Protein AF-A0A1W9NUX2-F1 (afdb_monomer)

Radius of gyration: 25.37 Å; Cα contacts (8 Å, |Δi|>4): 176; chains: 1; bounding box: 59×70×48 Å

Secondary structure (DSSP, 8-state):
---HHHHHHHHHHH---HHHHHHHHHHHHHHHHHTSHHHHHHTS-TTTHHHHHHHHTTTTTSHHHHHHHTTPPPTT-----SS-GGGGGTHHHHTT-S-HHHHHHHHHHHHHHHHHHHHTT----EEEEE--HHHHHHHHHHHHH-TTTGGG--HHHHHHHHTHHHHHHHHHHHHHHH--SSS-EEEEE-SSHHHHHHHHHHHHHHHS--TTSTT-SS--SPPTTTEEE---------

Sequence (238 aa):
MKTIFQDLEYLKKSIEDKKAQKILKELEENIHLLKTKSGLTQLMNRKKLAKITRNVEYENELKELQRYFQHLPNPGEITFFDRSWYNRAIVEPVFDFCTPEQYEKFMKEVPEIEHALIDDGIILIKFWFSITKENQQKRFKERMTNPLKHWKLSPVDQKAQEMWDKVTYYKEEMFSRSHTGYAPWIIVDSNDKKRARLESIRYVLSKIPYEGKDDAKINLHHDPEIVERYHRRTHSEK

Structure (mmCIF, N/CA/C/O backbone):
data_AF-A0A1W9NUX2-F1
#
_entry.id   AF-A0A1W9NUX2-F1
#
loop_
_atom_site.group_PDB
_atom_site.id
_atom_site.type_symbol
_atom_site.label_atom_id
_atom_site.label_alt_id
_atom_site.label_comp_id
_atom_site.label_asym_id
_atom_site.label_entity_id
_atom_site.label_seq_id
_atom_site.pdbx_PDB_ins_code
_atom_site.Cartn_x
_atom_site.Cartn_y
_atom_site.Cartn_z
_atom_site.occupancy
_atom_site.B_iso_or_equiv
_atom_site.auth_seq_id
_atom_site.auth_comp_id
_atom_site.auth_asym_id
_atom_site.auth_atom_id
_atom_site.pdbx_PDB_model_num
ATOM 1 N N . MET A 1 1 ? -7.025 29.344 2.818 1.00 39.12 1 MET A N 1
ATOM 2 C CA . MET A 1 1 ? -8.461 29.471 2.488 1.00 39.12 1 MET A CA 1
ATOM 3 C C . MET A 1 1 ? -9.062 30.439 3.491 1.00 39.12 1 MET A C 1
ATOM 5 O O . MET A 1 1 ? -8.877 30.197 4.678 1.00 39.12 1 MET A O 1
ATOM 9 N N . LYS A 1 2 ? -9.660 31.553 3.052 1.00 39.38 2 LYS A N 1
ATOM 10 C CA . LYS A 1 2 ? -10.329 32.481 3.976 1.00 39.38 2 LYS A CA 1
ATOM 11 C C . LYS A 1 2 ? -11.663 31.871 4.415 1.00 39.38 2 LYS A C 1
ATOM 13 O O . LYS A 1 2 ? -12.301 31.184 3.622 1.00 39.38 2 LYS A O 1
ATOM 18 N N . THR A 1 3 ? -12.026 32.017 5.686 1.00 66.81 3 THR A N 1
ATOM 19 C CA . THR A 1 3 ? -13.298 31.491 6.207 1.00 66.81 3 THR A CA 1
ATOM 20 C C . THR A 1 3 ? -14.442 32.436 5.848 1.00 66.81 3 THR A C 1
ATOM 22 O O . THR A 1 3 ? -14.228 33.635 5.697 1.00 66.81 3 THR A O 1
ATOM 25 N N . ILE A 1 4 ? -15.678 31.928 5.797 1.00 63.94 4 ILE A N 1
ATOM 26 C CA . ILE A 1 4 ? -16.865 32.752 5.504 1.00 63.94 4 ILE A CA 1
ATOM 27 C C . ILE A 1 4 ? -17.007 33.952 6.462 1.00 63.94 4 ILE A C 1
ATOM 29 O O . ILE A 1 4 ? -17.528 34.997 6.092 1.00 63.94 4 ILE A O 1
ATOM 33 N N . PHE A 1 5 ? -16.478 33.835 7.685 1.00 69.00 5 PHE A N 1
ATOM 34 C CA . PHE A 1 5 ? -16.440 34.919 8.668 1.00 69.00 5 PHE A CA 1
ATOM 35 C C . PHE A 1 5 ? -15.432 36.016 8.305 1.00 69.00 5 PHE A C 1
ATOM 37 O O . PHE A 1 5 ? -15.715 37.191 8.510 1.00 69.00 5 PHE A O 1
ATOM 44 N N . GLN A 1 6 ? -14.283 35.646 7.734 1.00 70.38 6 GLN A N 1
ATOM 45 C CA . GLN A 1 6 ? -13.287 36.608 7.253 1.00 70.38 6 GLN A CA 1
ATOM 46 C C . GLN A 1 6 ? -13.800 37.376 6.029 1.00 70.38 6 GLN A C 1
ATOM 48 O O . GLN A 1 6 ? -13.504 38.561 5.886 1.00 70.38 6 GLN A O 1
ATOM 53 N N . ASP A 1 7 ? -14.599 36.725 5.182 1.00 73.25 7 ASP A N 1
ATOM 54 C CA . ASP A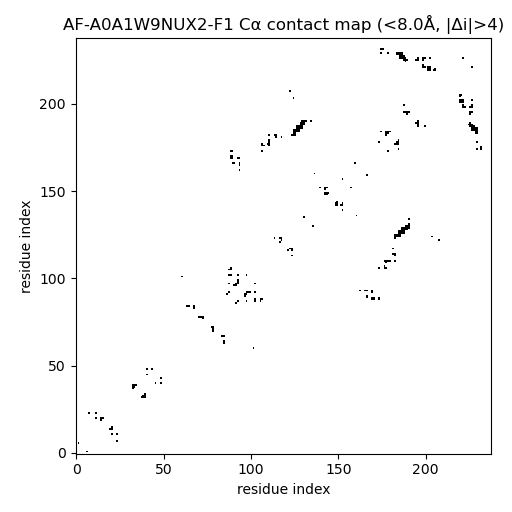 1 7 ? -15.229 37.375 4.032 1.00 73.25 7 ASP A CA 1
ATOM 55 C C . ASP A 1 7 ? -16.348 38.335 4.469 1.00 73.25 7 ASP A C 1
ATOM 57 O O . ASP A 1 7 ? -16.427 39.451 3.960 1.00 73.25 7 ASP A O 1
ATOM 61 N N . LEU A 1 8 ? -17.155 37.972 5.475 1.00 72.75 8 LEU A N 1
ATOM 62 C CA . LEU A 1 8 ? -18.156 38.877 6.061 1.00 72.75 8 LEU A CA 1
ATOM 63 C C . LEU A 1 8 ? -17.515 40.115 6.705 1.00 72.75 8 LEU A C 1
ATOM 65 O O . LEU A 1 8 ? -17.975 41.238 6.492 1.00 72.75 8 LEU A O 1
ATOM 69 N N . GLU A 1 9 ? -16.418 39.932 7.442 1.00 76.19 9 GLU A N 1
ATOM 70 C CA . GLU A 1 9 ? -15.705 41.041 8.081 1.00 76.19 9 GLU A CA 1
ATOM 71 C C . GLU A 1 9 ? -15.043 41.974 7.052 1.00 76.19 9 GLU A C 1
ATOM 73 O O . GLU A 1 9 ? -15.003 43.193 7.241 1.00 76.19 9 GLU A O 1
ATOM 78 N N . TYR A 1 10 ? -14.566 41.418 5.935 1.00 79.50 10 TYR A N 1
ATOM 79 C CA . TYR A 1 10 ? -14.088 42.197 4.795 1.00 79.50 10 TYR A CA 1
ATOM 80 C C . TYR A 1 10 ? -15.220 43.014 4.159 1.00 79.50 10 TYR A C 1
ATOM 82 O O . TYR A 1 10 ? -15.080 44.229 4.011 1.00 79.50 10 TYR A O 1
ATOM 90 N N . LEU A 1 11 ? -16.364 42.380 3.874 1.00 78.75 11 LEU A N 1
ATOM 91 C CA . LEU A 1 11 ? -17.530 43.035 3.269 1.00 78.75 11 LEU A CA 1
ATOM 92 C C . LEU A 1 11 ? -18.062 44.192 4.125 1.00 78.75 11 LEU A C 1
ATOM 94 O O . LEU A 1 11 ? -18.474 45.223 3.593 1.00 78.75 11 LEU A O 1
ATOM 98 N N . LYS A 1 12 ? -17.984 44.064 5.451 1.00 74.62 12 LYS A N 1
ATOM 99 C CA . LYS A 1 12 ? -18.364 45.117 6.402 1.00 74.62 12 LYS A CA 1
ATOM 100 C C . LYS A 1 12 ? -17.499 46.371 6.294 1.00 74.62 12 LYS A C 1
ATOM 102 O O . LYS A 1 12 ? -18.000 47.473 6.494 1.00 74.62 12 LYS A O 1
ATOM 107 N N . LYS A 1 13 ? -16.207 46.205 5.996 1.00 77.69 13 LYS A N 1
ATOM 108 C CA . LYS A 1 13 ? -15.257 47.318 5.849 1.00 77.69 13 LYS A CA 1
ATOM 109 C C . LYS A 1 13 ? -15.346 47.981 4.476 1.00 77.69 13 LYS A C 1
ATOM 111 O O . LYS A 1 13 ? -14.962 49.136 4.354 1.00 77.69 13 LYS A O 1
ATOM 116 N N . SER A 1 14 ? -15.823 47.261 3.460 1.00 79.50 14 SER A N 1
ATOM 117 C CA . SER A 1 14 ? -15.812 47.720 2.067 1.00 79.50 14 SER A CA 1
ATOM 118 C C . SER A 1 14 ? -17.143 48.282 1.556 1.00 79.50 14 SER A C 1
ATOM 120 O O . SER A 1 14 ? -17.154 48.924 0.512 1.00 79.50 14 SER A O 1
ATOM 122 N N . ILE A 1 15 ? -18.270 48.010 2.223 1.00 83.25 15 ILE A N 1
ATOM 123 C CA . ILE A 1 15 ? -19.602 48.411 1.743 1.00 83.25 15 ILE A CA 1
ATOM 124 C C . ILE A 1 15 ? -20.077 49.679 2.462 1.00 83.25 15 ILE A C 1
ATOM 126 O O . ILE A 1 15 ? -20.315 49.659 3.668 1.00 83.25 15 ILE A O 1
ATOM 130 N N . GLU A 1 16 ? -20.298 50.754 1.701 1.00 76.62 16 GLU A N 1
ATOM 131 C CA . GLU A 1 16 ? -20.847 52.033 2.194 1.00 76.62 16 GLU A CA 1
ATOM 132 C C . GLU A 1 16 ? -22.368 52.177 1.973 1.00 76.62 16 GLU A C 1
ATOM 134 O O . GLU A 1 16 ? -23.012 53.033 2.581 1.00 76.62 16 GLU A O 1
ATOM 139 N N . ASP A 1 17 ? -22.974 51.323 1.137 1.00 87.56 17 ASP A N 1
ATOM 140 C CA . ASP A 1 17 ? -24.413 51.364 0.854 1.00 87.56 17 ASP A CA 1
ATOM 141 C C . ASP A 1 17 ? -25.252 50.929 2.069 1.00 87.56 17 ASP A C 1
ATOM 143 O O . ASP A 1 17 ? -25.131 49.812 2.583 1.00 87.56 17 ASP A O 1
ATOM 147 N N . LYS A 1 18 ? -26.167 51.804 2.505 1.00 78.94 18 LYS A N 1
ATOM 148 C CA . LYS A 1 18 ? -26.975 51.599 3.721 1.00 78.94 18 LYS A CA 1
ATOM 149 C C . LYS A 1 18 ? -27.916 50.394 3.630 1.00 78.94 18 LYS A C 1
ATOM 151 O O . LYS A 1 18 ? -28.223 49.784 4.656 1.00 78.94 18 LYS A O 1
ATOM 156 N N . LYS A 1 19 ? -28.397 50.042 2.433 1.00 77.12 19 LYS A N 1
ATOM 157 C CA . LYS A 1 19 ? -29.312 48.907 2.243 1.00 77.12 19 LYS A CA 1
ATOM 158 C C . LYS A 1 19 ? -28.539 47.590 2.302 1.00 77.12 19 LYS A C 1
ATOM 160 O O . LYS A 1 19 ? -28.982 46.660 2.975 1.00 77.12 19 LYS A O 1
ATOM 165 N N . ALA A 1 20 ? -27.365 47.538 1.681 1.00 71.12 20 ALA A N 1
ATOM 166 C CA . ALA A 1 20 ? -26.462 46.395 1.751 1.00 71.12 20 ALA A CA 1
ATOM 167 C C . ALA A 1 20 ? -25.910 46.177 3.172 1.00 71.12 20 ALA A C 1
ATOM 169 O O . ALA A 1 20 ? -25.879 45.040 3.639 1.00 71.12 20 ALA A O 1
ATOM 170 N N . GLN A 1 21 ? -25.580 47.246 3.909 1.00 79.62 21 GLN A N 1
ATOM 171 C CA . GLN A 1 21 ? -25.187 47.150 5.323 1.00 79.62 21 GLN A CA 1
ATOM 172 C C . GLN A 1 21 ? -26.299 46.562 6.205 1.00 79.62 21 GLN A C 1
ATOM 174 O O . GLN A 1 21 ? -26.018 45.767 7.103 1.00 79.62 21 GLN A O 1
ATOM 179 N N . LYS A 1 22 ? -27.566 46.910 5.938 1.00 79.19 22 LYS A N 1
ATOM 180 C CA . LYS A 1 22 ? -28.712 46.345 6.665 1.00 79.19 22 LYS A CA 1
ATOM 181 C C . LYS A 1 22 ? -28.858 44.840 6.415 1.00 79.19 22 LYS A C 1
ATOM 183 O O . LYS A 1 22 ? -29.015 44.086 7.369 1.00 79.19 22 LYS A O 1
ATOM 188 N N . ILE A 1 23 ? -28.743 44.410 5.158 1.00 76.00 23 ILE A N 1
ATOM 189 C CA . ILE A 1 23 ? -28.810 42.989 4.781 1.00 76.00 23 ILE A CA 1
ATOM 190 C C . ILE A 1 23 ? -27.640 42.210 5.396 1.00 76.00 23 ILE A C 1
ATOM 192 O O . ILE A 1 23 ? -27.836 41.118 5.923 1.00 76.00 23 ILE A O 1
ATOM 196 N N . LEU A 1 24 ? -26.429 42.778 5.383 1.00 77.75 24 LEU A N 1
ATOM 197 C CA . LEU A 1 24 ? -25.251 42.153 5.989 1.00 77.75 24 LEU A CA 1
ATOM 198 C C . LEU A 1 24 ? -25.431 41.960 7.502 1.00 77.75 24 LEU A C 1
ATOM 200 O O . LEU A 1 24 ? -25.091 40.906 8.033 1.00 77.75 24 LEU A O 1
ATOM 204 N N . LYS A 1 25 ? -26.023 42.947 8.184 1.00 78.00 25 LYS A N 1
ATOM 205 C CA . LYS A 1 25 ? -26.320 42.868 9.617 1.00 78.00 25 LYS A CA 1
ATOM 206 C C . LYS A 1 25 ? -27.375 41.801 9.933 1.00 78.00 25 LYS A C 1
ATOM 208 O O . LYS A 1 25 ? -27.179 41.016 10.855 1.00 78.00 25 LYS A O 1
ATOM 213 N N . GLU A 1 26 ? -28.447 41.719 9.142 1.00 73.38 26 GLU A N 1
ATOM 214 C CA . GLU A 1 26 ? -29.455 40.654 9.271 1.00 73.38 26 GLU A CA 1
ATOM 215 C C . GLU A 1 26 ? -28.844 39.264 9.019 1.00 73.38 26 GLU A C 1
ATOM 217 O O . GLU A 1 26 ? -29.163 38.305 9.721 1.00 73.38 26 GLU A O 1
ATOM 222 N N . LEU A 1 27 ? -27.928 39.132 8.055 1.00 70.69 27 LEU A N 1
ATOM 223 C CA . LEU A 1 27 ? -27.209 37.880 7.803 1.00 70.69 27 LEU A CA 1
ATOM 224 C C . LEU A 1 27 ? -26.284 37.497 8.968 1.00 70.69 27 LEU A C 1
ATOM 226 O O . LEU A 1 27 ? -26.267 36.330 9.356 1.00 70.69 27 LEU A O 1
ATOM 230 N N . GLU A 1 28 ? -25.557 38.449 9.561 1.00 74.31 28 GLU A N 1
ATOM 231 C CA . GLU A 1 28 ? -24.723 38.205 10.750 1.00 74.31 28 GLU A CA 1
ATOM 232 C C . GLU A 1 28 ? -25.561 37.745 11.952 1.00 74.31 28 GLU A C 1
ATOM 234 O O . GLU A 1 28 ? -25.206 36.759 12.606 1.00 74.31 28 GLU A O 1
ATOM 239 N N . GLU A 1 29 ? -26.682 38.418 12.226 1.00 68.56 29 GLU A N 1
ATOM 240 C CA . GLU A 1 29 ? -27.595 38.070 13.322 1.00 68.56 29 GLU A CA 1
ATOM 241 C C . GLU A 1 29 ? -28.180 36.662 13.124 1.00 68.56 29 GLU A C 1
ATOM 243 O O . GLU A 1 29 ? -28.153 35.836 14.041 1.00 68.56 29 GLU A O 1
ATOM 248 N N . ASN A 1 30 ? -28.594 36.331 11.898 1.00 66.44 30 ASN A N 1
ATOM 249 C CA . ASN A 1 30 ? -29.114 35.005 11.560 1.00 66.44 30 ASN A CA 1
ATOM 250 C C . ASN A 1 30 ? -28.042 33.903 11.619 1.00 66.44 30 ASN A C 1
ATOM 252 O O . ASN A 1 30 ? -28.306 32.805 12.114 1.00 66.44 30 ASN A O 1
ATOM 256 N N . ILE A 1 31 ? -26.808 34.180 11.188 1.00 65.38 31 ILE A N 1
ATOM 257 C CA . ILE A 1 31 ? -25.687 33.231 11.296 1.00 65.38 31 ILE A CA 1
ATOM 258 C C . ILE A 1 31 ? -25.284 33.018 12.762 1.00 65.38 31 ILE A C 1
ATOM 260 O O . ILE A 1 31 ? -24.910 31.908 13.150 1.00 65.38 31 ILE A O 1
ATOM 264 N N . HIS A 1 32 ? -25.396 34.041 13.610 1.00 63.41 32 HIS A N 1
ATOM 265 C CA . HIS A 1 32 ? -25.189 33.887 15.049 1.00 63.41 32 HIS A CA 1
ATOM 266 C C . HIS A 1 32 ? -26.260 33.009 15.705 1.00 63.41 32 HIS A C 1
ATOM 268 O O . HIS A 1 32 ? -25.930 32.209 16.583 1.00 63.41 32 HIS A O 1
ATOM 274 N N . LEU A 1 33 ? -27.511 33.077 15.243 1.00 59.34 33 LEU A N 1
ATOM 275 C CA . LEU A 1 33 ? -28.581 32.192 15.712 1.00 59.34 33 LEU A CA 1
ATOM 276 C C . LEU A 1 33 ? -28.310 30.719 15.363 1.00 59.34 33 LEU A C 1
ATOM 278 O O . LEU A 1 33 ? -28.589 29.850 16.193 1.00 59.34 33 LEU A O 1
ATOM 282 N N . LEU A 1 34 ? -27.666 30.434 14.223 1.00 54.34 34 LEU A N 1
ATOM 283 C CA . LEU A 1 34 ? -27.227 29.080 13.839 1.00 54.34 34 LEU A CA 1
ATOM 284 C C . LEU A 1 34 ? -26.140 28.495 14.759 1.00 54.34 34 LEU A C 1
ATOM 286 O O . LEU A 1 34 ? -25.989 27.276 14.815 1.00 54.34 34 LEU A O 1
ATOM 290 N N . LYS A 1 35 ? -25.405 29.329 15.512 1.00 54.28 35 LYS A N 1
ATOM 291 C CA . LYS A 1 35 ? -24.437 28.862 16.526 1.00 54.28 35 LYS A CA 1
ATOM 292 C C . LYS A 1 35 ? -25.113 28.383 17.813 1.00 54.28 35 LYS A C 1
ATOM 294 O O . LYS A 1 35 ? -24.475 27.722 18.628 1.00 54.28 35 LYS A O 1
ATOM 299 N N . THR A 1 36 ? -26.387 28.716 18.021 1.00 55.78 36 THR A N 1
ATOM 300 C CA . THR A 1 36 ? -27.122 28.357 19.239 1.00 55.78 36 THR A CA 1
ATOM 301 C C . THR A 1 36 ? -28.036 27.159 19.000 1.00 55.78 36 THR A C 1
ATOM 303 O O . THR A 1 36 ? -28.691 27.036 17.964 1.00 55.78 36 THR A O 1
ATOM 306 N N . LYS A 1 37 ? -28.141 26.278 20.003 1.00 51.34 37 LYS A N 1
ATOM 307 C CA . LYS A 1 37 ? -28.994 25.078 19.949 1.00 51.34 37 LYS A CA 1
ATOM 308 C C . LYS A 1 37 ? -30.464 25.426 19.647 1.00 51.34 37 LYS A C 1
ATOM 310 O O . LYS A 1 37 ? -31.146 24.662 18.973 1.00 51.34 37 LYS A O 1
ATOM 315 N N . SER A 1 38 ? -30.930 26.600 20.091 1.00 52.69 38 SER A N 1
ATOM 316 C CA . SER A 1 38 ? -32.288 27.118 19.853 1.00 52.69 38 SER A CA 1
ATOM 317 C C . SER A 1 38 ? -32.546 27.485 18.383 1.00 52.69 38 SER A C 1
ATOM 319 O O . SER A 1 38 ? -33.556 27.060 17.821 1.00 52.69 38 SER A O 1
ATOM 321 N N . GLY A 1 39 ? -31.615 28.185 17.722 1.00 53.44 39 GLY A N 1
ATOM 322 C CA . GLY A 1 39 ? -31.782 28.602 16.321 1.00 53.44 39 GLY A CA 1
ATOM 323 C C . GLY A 1 39 ? -31.815 27.426 15.340 1.00 53.44 39 GLY A C 1
ATOM 324 O O . GLY A 1 39 ? -32.649 27.387 14.438 1.00 53.44 39 GLY A O 1
ATOM 325 N N . LEU A 1 40 ? -31.004 26.392 15.586 1.00 50.31 40 LEU A N 1
ATOM 326 C CA . LEU A 1 40 ? -31.074 25.122 14.846 1.00 50.31 40 LEU A CA 1
ATOM 327 C C . LEU A 1 40 ? -32.395 24.362 15.082 1.00 50.31 40 LEU A C 1
ATOM 329 O O . LEU A 1 40 ? -32.847 23.621 14.210 1.00 50.31 40 LEU A O 1
ATOM 333 N N . THR A 1 41 ? -33.029 24.556 16.244 1.00 47.28 41 THR A N 1
ATOM 334 C CA . THR A 1 41 ? -34.296 23.902 16.616 1.00 47.28 41 THR A CA 1
ATOM 335 C C . THR A 1 41 ? -35.508 24.553 15.943 1.00 47.28 41 THR A C 1
ATOM 337 O O . THR A 1 41 ? -36.455 23.849 15.600 1.00 47.28 41 THR A O 1
ATOM 340 N N . GLN A 1 42 ? -35.488 25.870 15.708 1.00 53.06 42 GLN A N 1
ATOM 341 C CA . GLN A 1 42 ? -36.576 26.575 15.011 1.00 53.06 42 GLN A CA 1
ATOM 342 C C . GLN A 1 42 ? -36.686 26.202 13.526 1.00 53.06 42 GLN A C 1
ATOM 344 O O . GLN A 1 42 ? -37.789 26.157 12.988 1.00 53.06 42 GLN A O 1
ATOM 349 N N . LEU A 1 43 ? -35.566 25.884 12.873 1.00 50.91 43 LEU A N 1
ATOM 350 C CA . LEU A 1 43 ? -35.534 25.498 11.459 1.00 50.91 43 LEU A CA 1
ATOM 351 C C . LEU A 1 43 ? -36.012 24.060 11.197 1.00 50.91 43 LEU A C 1
ATOM 353 O O . LEU A 1 43 ? -36.326 23.721 10.057 1.00 50.91 43 LEU A O 1
ATOM 357 N N . MET A 1 44 ? -36.052 23.186 12.210 1.00 46.25 44 MET A N 1
ATOM 358 C CA . MET A 1 44 ? -36.199 21.743 11.992 1.00 46.25 44 MET A CA 1
ATOM 359 C C . MET A 1 44 ? -37.161 21.095 12.993 1.00 46.25 44 MET A C 1
ATOM 361 O O . MET A 1 44 ? -36.891 20.978 14.186 1.00 46.25 44 MET A O 1
ATOM 365 N N . ASN A 1 45 ? -38.283 20.601 12.462 1.00 46.81 45 ASN A N 1
ATOM 366 C CA . ASN A 1 45 ? -39.359 19.933 13.192 1.00 46.81 45 ASN A CA 1
ATOM 367 C C . ASN A 1 45 ? -38.813 18.823 14.128 1.00 46.81 45 ASN A C 1
ATOM 369 O O . ASN A 1 45 ? -38.030 17.968 13.696 1.00 46.81 45 ASN A O 1
ATOM 373 N N . ARG A 1 46 ? -39.239 18.834 15.406 1.00 43.16 46 ARG A N 1
ATOM 374 C CA . ARG A 1 46 ? -38.629 18.154 16.583 1.00 43.16 46 ARG A CA 1
ATOM 375 C C . ARG A 1 46 ? -38.192 16.687 16.405 1.00 43.16 46 ARG A C 1
ATOM 377 O O . ARG A 1 46 ? -37.335 16.221 17.150 1.00 43.16 46 ARG A O 1
ATOM 384 N N . LYS A 1 47 ? -38.720 15.949 15.422 1.00 45.41 47 LYS A N 1
ATOM 385 C CA . LYS A 1 47 ? -38.357 14.543 15.161 1.00 45.41 47 LYS A CA 1
ATOM 386 C C . LYS A 1 47 ? -36.973 14.349 14.513 1.00 45.41 47 LYS A C 1
ATOM 388 O O . LYS A 1 47 ? -36.400 13.274 14.667 1.00 45.41 47 LYS A O 1
ATOM 393 N N . LYS A 1 48 ? -36.391 15.356 13.839 1.00 44.50 48 LYS A N 1
ATOM 394 C CA . LYS A 1 48 ? -35.042 15.234 13.228 1.00 44.50 48 LYS A CA 1
ATOM 395 C C . LYS A 1 48 ? -33.886 15.450 14.218 1.00 44.50 48 LYS A C 1
ATOM 397 O O . LYS A 1 48 ? -32.819 14.875 14.033 1.00 44.50 48 LYS A O 1
ATOM 402 N N . LEU A 1 49 ? -34.095 16.208 15.298 1.00 39.03 49 LEU A N 1
ATOM 403 C CA . LEU A 1 49 ? -33.041 16.589 16.254 1.00 39.03 49 LEU A CA 1
ATOM 404 C C . LEU A 1 49 ? -32.532 15.417 17.106 1.00 39.03 49 LEU A C 1
ATOM 406 O O . LEU A 1 49 ? -31.334 15.328 17.364 1.00 39.03 49 LEU A O 1
ATOM 410 N N . ALA A 1 50 ? -33.402 14.468 17.463 1.00 39.66 50 ALA A N 1
ATOM 411 C CA . ALA A 1 50 ? -32.987 13.247 18.158 1.00 39.66 50 ALA A CA 1
ATOM 412 C C . ALA A 1 50 ? -32.119 12.339 17.268 1.00 39.66 50 ALA A C 1
ATOM 414 O O . ALA A 1 50 ? -31.271 11.614 17.775 1.00 39.66 50 ALA A O 1
ATOM 415 N N . LYS A 1 51 ? -32.296 12.410 15.940 1.00 34.88 51 LYS A N 1
ATOM 416 C CA . LYS A 1 51 ? -31.498 11.654 14.965 1.00 34.88 51 LYS A CA 1
ATOM 417 C C . LYS A 1 51 ? -30.171 12.351 14.641 1.00 34.88 51 LYS A C 1
ATOM 419 O O . LYS A 1 51 ? -29.186 11.675 14.404 1.00 34.88 51 LYS A O 1
ATOM 424 N N . ILE A 1 52 ? -30.130 13.687 14.681 1.00 34.78 52 ILE A N 1
ATOM 425 C CA . ILE A 1 52 ? -28.929 14.479 14.360 1.00 34.78 52 ILE A CA 1
ATOM 426 C C . ILE A 1 52 ? -28.014 14.659 15.579 1.00 34.78 52 ILE A C 1
ATOM 428 O O . ILE A 1 52 ? -26.812 14.483 15.453 1.00 34.78 52 ILE A O 1
ATOM 432 N N . THR A 1 53 ? -28.541 14.924 16.779 1.00 32.03 53 THR A N 1
ATOM 433 C CA . THR A 1 53 ? -27.689 15.064 17.984 1.00 32.03 53 THR A CA 1
ATOM 434 C C . THR A 1 53 ? -26.988 13.750 18.324 1.00 32.03 53 THR A C 1
ATOM 436 O O . THR A 1 53 ? -25.840 13.752 18.745 1.00 32.03 53 THR A O 1
ATOM 439 N N . ARG A 1 54 ? -27.651 12.620 18.050 1.00 33.88 54 ARG A N 1
ATOM 440 C CA . ARG A 1 54 ? -27.067 11.284 18.198 1.00 33.88 54 ARG A CA 1
ATOM 441 C C . ARG A 1 54 ? -25.985 10.982 17.150 1.00 33.88 54 ARG A C 1
ATOM 443 O O . ARG A 1 54 ? -25.188 10.088 17.383 1.00 33.88 54 ARG A O 1
ATOM 450 N N . ASN A 1 55 ? -25.924 11.750 16.056 1.00 36.25 55 ASN A N 1
ATOM 451 C CA . ASN A 1 55 ? -24.897 11.637 15.017 1.00 36.25 55 ASN A CA 1
ATOM 452 C C . ASN A 1 55 ? -23.683 12.555 15.254 1.00 36.25 55 ASN A C 1
ATOM 454 O O . ASN A 1 55 ? -22.621 12.273 14.716 1.00 36.25 55 ASN A O 1
ATOM 458 N N . VAL A 1 56 ? -23.780 13.616 16.068 1.00 42.19 56 VAL A N 1
ATOM 459 C CA . VAL A 1 56 ? -22.668 14.581 16.249 1.00 42.19 56 VAL A CA 1
ATOM 460 C C . VAL A 1 56 ? -21.571 14.069 17.197 1.00 42.19 56 VAL A C 1
ATOM 462 O O . VAL A 1 56 ? -20.422 14.472 17.062 1.00 42.19 56 VAL A O 1
ATOM 465 N N . GLU A 1 57 ? -21.871 13.114 18.078 1.00 36.53 57 GLU A N 1
ATOM 466 C CA . GLU A 1 57 ? -20.839 12.365 18.822 1.00 36.53 57 GLU A CA 1
ATOM 467 C C . GLU A 1 57 ? -20.370 11.101 18.072 1.00 36.53 57 GLU A C 1
ATOM 469 O O . GLU A 1 57 ? -19.250 10.645 18.271 1.00 36.53 57 GLU A O 1
ATOM 474 N N . TYR A 1 58 ? -21.186 10.568 17.153 1.00 40.25 58 TYR A N 1
ATOM 475 C CA . TYR A 1 58 ? -20.924 9.320 16.415 1.00 40.25 58 TYR A CA 1
ATOM 476 C C . TYR A 1 58 ? -20.069 9.494 15.145 1.00 40.25 58 TYR A C 1
ATOM 478 O O . TYR A 1 58 ? -19.609 8.515 14.556 1.00 40.25 58 TYR A O 1
ATOM 486 N N . GLU A 1 59 ? -19.868 10.727 14.678 1.00 42.25 59 GLU A N 1
ATOM 487 C CA . GLU A 1 59 ? -19.368 10.988 13.327 1.00 42.25 59 GLU A CA 1
ATOM 488 C C . GLU A 1 59 ? -17.839 10.979 13.160 1.00 42.25 59 GLU A C 1
ATOM 490 O O . GLU A 1 59 ? -17.383 11.014 12.023 1.00 42.25 59 GLU A O 1
ATOM 495 N N . ASN A 1 60 ? -17.021 10.893 14.211 1.00 47.38 60 ASN A N 1
ATOM 496 C CA . ASN A 1 60 ? -15.558 10.878 14.024 1.00 47.38 60 ASN A CA 1
ATOM 497 C C . ASN A 1 60 ? -14.959 9.471 13.853 1.00 47.38 60 ASN A C 1
ATOM 499 O O . ASN A 1 60 ? -13.882 9.348 13.277 1.00 47.38 60 ASN A O 1
ATOM 503 N N . GLU A 1 61 ? -15.657 8.406 14.260 1.00 44.28 61 GLU A N 1
ATOM 504 C CA . GLU A 1 61 ? -15.130 7.034 14.153 1.00 44.28 61 GLU A CA 1
ATOM 505 C C . GLU A 1 61 ? -15.593 6.282 12.893 1.00 44.28 61 GLU A C 1
ATOM 507 O O . GLU A 1 61 ? -14.884 5.403 12.416 1.00 44.28 61 GLU A O 1
ATOM 512 N N . LEU A 1 62 ? -16.743 6.646 12.310 1.00 45.47 62 LEU A N 1
ATOM 513 C CA . LEU A 1 62 ? -17.331 5.976 11.132 1.00 45.47 62 LEU A CA 1
ATOM 514 C C . LEU A 1 62 ? -17.076 6.693 9.789 1.00 45.47 62 LEU A C 1
ATOM 516 O O . LEU A 1 62 ? -17.323 6.118 8.730 1.00 45.47 62 LEU A O 1
ATOM 520 N N . LYS A 1 63 ? -16.547 7.926 9.795 1.00 56.03 63 LYS A N 1
ATOM 521 C CA . LYS A 1 63 ? -16.324 8.724 8.568 1.00 56.03 63 LYS A CA 1
ATOM 522 C C . LYS A 1 63 ? -15.181 8.229 7.687 1.00 56.03 63 LYS A C 1
ATOM 524 O O . LYS A 1 63 ? -15.165 8.496 6.486 1.00 56.03 63 LYS A O 1
ATOM 529 N N . GLU A 1 64 ? -14.205 7.541 8.263 1.00 62.59 64 GLU A N 1
ATOM 530 C CA . GLU A 1 64 ? -12.956 7.279 7.555 1.00 62.59 64 GLU A CA 1
ATOM 531 C C . GLU A 1 64 ? -13.040 6.182 6.503 1.00 62.59 64 GLU A C 1
ATOM 533 O O . GLU A 1 64 ? -12.416 6.321 5.458 1.00 62.59 64 GLU A O 1
ATOM 538 N N . LEU A 1 65 ? -13.805 5.118 6.741 1.00 70.44 65 LEU A N 1
ATOM 539 C CA . LEU A 1 65 ? -14.053 4.096 5.721 1.00 70.44 65 LEU A CA 1
ATOM 540 C C . LEU A 1 65 ? -15.092 4.573 4.708 1.00 70.44 65 LEU A C 1
ATOM 542 O O . LEU A 1 65 ? -14.940 4.355 3.508 1.00 70.44 65 LEU A O 1
ATOM 546 N N . GLN A 1 66 ? -16.087 5.327 5.181 1.00 75.31 66 GLN A N 1
ATOM 547 C CA . GLN A 1 66 ? -17.152 5.869 4.347 1.00 75.31 66 GLN A CA 1
ATOM 548 C C . GLN A 1 66 ? -16.618 6.732 3.191 1.00 75.31 66 GLN A C 1
ATOM 550 O O . GLN A 1 66 ? -17.128 6.618 2.078 1.00 75.31 66 GLN A O 1
ATOM 555 N N . ARG A 1 67 ? -15.570 7.545 3.411 1.00 80.69 67 ARG A N 1
ATOM 556 C CA . ARG A 1 67 ? -14.932 8.320 2.323 1.00 80.69 67 ARG A CA 1
ATOM 557 C C . ARG A 1 67 ? -14.326 7.433 1.231 1.00 80.69 67 ARG A C 1
ATOM 559 O O . ARG A 1 67 ? -14.368 7.809 0.071 1.00 80.69 67 ARG A O 1
ATOM 566 N N . TYR A 1 68 ? -13.782 6.265 1.576 1.00 84.94 68 TYR A N 1
ATOM 567 C CA . TYR A 1 68 ? -13.223 5.350 0.577 1.00 84.94 68 TYR A CA 1
ATOM 568 C C . TYR A 1 68 ? -14.330 4.582 -0.144 1.00 84.94 68 TYR A C 1
ATOM 570 O O . TYR A 1 68 ? -14.233 4.369 -1.348 1.00 84.94 68 TYR A O 1
ATOM 578 N N . PHE A 1 69 ? -15.407 4.227 0.564 1.00 85.38 69 PHE A N 1
ATOM 579 C CA . PHE A 1 69 ? -16.536 3.502 -0.023 1.00 85.38 69 PHE A CA 1
ATOM 580 C C . PHE A 1 69 ? -17.262 4.293 -1.113 1.00 85.38 69 PHE A C 1
ATOM 582 O O . PHE A 1 69 ? -17.749 3.702 -2.068 1.00 85.38 69 PHE A O 1
ATOM 589 N N . GLN A 1 70 ? -17.262 5.625 -1.031 1.00 84.88 70 GLN A N 1
ATOM 590 C CA . GLN A 1 70 ? -17.788 6.498 -2.091 1.00 84.88 70 GLN A CA 1
ATOM 591 C C . GLN A 1 70 ? -17.022 6.393 -3.419 1.00 84.88 70 GLN A C 1
ATOM 593 O O . GLN A 1 70 ? -17.522 6.852 -4.442 1.00 84.88 70 GLN A O 1
ATOM 598 N N . HIS A 1 71 ? -15.818 5.822 -3.402 1.00 88.88 71 HIS A N 1
ATOM 599 C CA . HIS A 1 71 ? -14.957 5.662 -4.572 1.00 88.88 71 HIS A CA 1
ATOM 600 C C . HIS A 1 71 ? -14.803 4.198 -5.000 1.00 88.88 71 HIS A C 1
ATOM 602 O O . HIS A 1 71 ? -13.968 3.898 -5.855 1.00 88.88 71 HIS A O 1
ATOM 608 N N . LEU A 1 72 ? -15.571 3.276 -4.411 1.00 90.12 72 LEU A N 1
ATOM 609 C CA . LEU A 1 72 ? -15.595 1.895 -4.884 1.00 90.12 72 LEU A CA 1
ATOM 610 C C . LEU A 1 72 ? -16.070 1.844 -6.345 1.00 90.12 72 LEU A C 1
ATOM 612 O O . LEU A 1 72 ? -16.899 2.667 -6.739 1.00 90.12 72 LEU A O 1
ATOM 616 N N . PRO A 1 73 ? -15.520 0.922 -7.152 1.00 91.00 73 PRO A N 1
ATOM 617 C CA . PRO A 1 73 ? -15.858 0.839 -8.565 1.00 91.00 73 PRO A CA 1
ATOM 618 C C . PRO A 1 73 ? -17.308 0.384 -8.756 1.00 91.00 73 PRO A C 1
ATOM 620 O O . PRO A 1 73 ? -17.768 -0.537 -8.079 1.00 91.00 73 PRO A O 1
ATOM 623 N N . ASN A 1 74 ? -18.007 0.981 -9.721 1.00 90.38 74 ASN A N 1
ATOM 624 C CA . ASN A 1 74 ? -19.233 0.397 -10.264 1.00 90.38 74 ASN A CA 1
ATOM 625 C C . ASN A 1 74 ? -18.894 -0.799 -11.179 1.00 90.38 74 ASN A C 1
ATOM 627 O O . ASN A 1 74 ? -17.732 -0.983 -11.561 1.00 90.38 74 ASN A O 1
ATOM 631 N N . PRO A 1 75 ? -19.884 -1.615 -11.588 1.00 89.81 75 PRO A N 1
ATOM 632 C CA . PRO A 1 75 ? -19.648 -2.697 -12.538 1.00 89.81 75 PRO A CA 1
ATOM 633 C C . PRO A 1 75 ? -18.936 -2.212 -13.812 1.00 89.81 75 PRO A C 1
ATOM 635 O O . PRO A 1 75 ? -19.416 -1.318 -14.504 1.00 89.81 75 PRO A O 1
ATOM 638 N N . GLY A 1 76 ? -17.785 -2.818 -14.117 1.00 87.75 76 GLY A N 1
ATOM 639 C CA . GLY A 1 76 ? -16.951 -2.470 -15.273 1.00 87.75 76 GLY A CA 1
ATOM 640 C C . GLY A 1 76 ? -15.940 -1.342 -15.037 1.00 87.75 76 GLY A C 1
ATOM 641 O O . GLY A 1 76 ? -15.152 -1.046 -15.935 1.00 87.75 76 GLY A O 1
ATOM 642 N N . GLU A 1 77 ? -15.915 -0.734 -13.851 1.00 92.31 77 GLU A N 1
ATOM 643 C CA . GLU A 1 77 ? -14.940 0.299 -13.500 1.00 92.31 77 GLU A CA 1
ATOM 644 C C . GLU A 1 77 ? -13.701 -0.287 -12.810 1.00 92.31 77 GLU A C 1
ATOM 646 O O . GLU A 1 77 ? -13.743 -1.325 -12.149 1.00 92.31 77 GLU A O 1
ATOM 651 N N . ILE A 1 78 ? -12.577 0.419 -12.942 1.00 92.19 78 ILE A N 1
ATOM 652 C CA . ILE A 1 78 ? -11.343 0.132 -12.208 1.00 92.19 78 ILE A CA 1
ATOM 653 C C . ILE A 1 78 ? -10.991 1.370 -11.388 1.00 92.19 78 ILE A C 1
ATOM 655 O O . ILE A 1 78 ? -10.706 2.428 -11.951 1.00 92.19 78 ILE A O 1
ATOM 659 N N . THR A 1 79 ? -10.945 1.220 -10.065 1.00 94.12 79 THR A N 1
ATOM 660 C CA . THR A 1 79 ? -10.487 2.274 -9.153 1.00 94.12 79 THR A CA 1
ATOM 661 C C . THR A 1 79 ? -9.070 1.985 -8.670 1.00 94.12 79 THR A C 1
ATOM 663 O O . THR A 1 79 ? -8.787 0.911 -8.141 1.00 94.12 79 THR A O 1
ATOM 666 N N . PHE A 1 80 ? -8.186 2.980 -8.779 1.00 93.12 80 PHE A N 1
ATOM 667 C CA . PHE A 1 80 ? -6.861 2.953 -8.161 1.00 93.12 80 PHE A CA 1
ATOM 668 C C . PHE A 1 80 ? -6.834 3.821 -6.905 1.00 93.12 80 PHE A C 1
ATOM 670 O O . PHE A 1 80 ? -7.114 5.017 -6.950 1.00 93.12 80 PHE A O 1
ATOM 677 N N . PHE A 1 81 ? -6.425 3.217 -5.796 1.00 91.94 81 PHE A N 1
ATOM 678 C CA . PHE A 1 81 ? -6.222 3.892 -4.521 1.00 91.94 81 PHE A CA 1
ATOM 679 C C . PHE A 1 81 ? -4.729 4.228 -4.342 1.00 91.94 81 PHE A C 1
ATOM 681 O O . PHE A 1 81 ? -3.924 3.356 -4.008 1.00 91.94 81 PHE A O 1
ATOM 688 N N . ASP A 1 82 ? -4.338 5.487 -4.589 1.00 89.62 82 ASP A N 1
ATOM 689 C CA . ASP A 1 82 ? -3.016 6.003 -4.191 1.00 89.62 82 ASP A CA 1
ATOM 690 C C . ASP A 1 82 ? -3.034 6.284 -2.683 1.00 89.62 82 ASP A C 1
ATOM 692 O O . ASP A 1 82 ? -3.432 7.362 -2.230 1.00 89.62 82 ASP A O 1
ATOM 696 N N . ARG A 1 83 ? -2.648 5.252 -1.919 1.00 87.94 83 ARG A N 1
ATOM 697 C CA . ARG A 1 83 ? -3.035 5.014 -0.514 1.00 87.94 83 ARG A CA 1
ATOM 698 C C . ARG A 1 83 ? -4.516 4.662 -0.375 1.00 87.94 83 ARG A C 1
ATOM 700 O O . ARG A 1 83 ? -5.312 4.876 -1.277 1.00 87.94 83 ARG A O 1
ATOM 707 N N . SER A 1 84 ? -4.890 4.112 0.774 1.00 90.88 84 SER A N 1
ATOM 708 C CA . SER A 1 84 ? -6.243 3.610 1.034 1.00 90.88 84 SER A CA 1
ATOM 709 C C . SER A 1 84 ? -6.596 3.713 2.520 1.00 90.88 84 SER A C 1
ATOM 711 O O . SER A 1 84 ? -5.891 4.366 3.298 1.00 90.88 84 SER A O 1
ATOM 713 N N . TRP A 1 85 ? -7.661 3.023 2.938 1.00 92.44 85 TRP A N 1
ATOM 714 C CA . TRP A 1 85 ? -8.030 2.847 4.345 1.00 92.44 85 TRP A CA 1
ATOM 715 C C . TRP A 1 85 ? -6.890 2.341 5.236 1.00 92.44 85 TRP A C 1
ATOM 717 O O . TRP A 1 85 ? -6.882 2.629 6.428 1.00 92.44 85 TRP A O 1
ATOM 727 N N . TYR A 1 86 ? -5.865 1.709 4.661 1.00 94.50 86 TYR A N 1
ATOM 728 C CA . TYR A 1 86 ? -4.657 1.288 5.372 1.00 94.50 86 TYR A CA 1
ATOM 729 C C . TYR A 1 86 ? -3.770 2.425 5.907 1.00 94.50 86 TYR A C 1
ATOM 731 O O . TYR A 1 86 ? -2.818 2.150 6.635 1.00 94.50 86 TYR A O 1
ATOM 739 N N . ASN A 1 87 ? -4.086 3.700 5.649 1.00 89.12 87 ASN A N 1
ATOM 740 C CA . ASN A 1 87 ? -3.470 4.803 6.399 1.00 89.12 87 ASN A CA 1
ATOM 741 C C . ASN A 1 87 ? -3.647 4.623 7.920 1.00 89.12 87 ASN A C 1
ATOM 743 O O . ASN A 1 87 ? -2.683 4.833 8.662 1.00 89.12 87 ASN A O 1
ATOM 747 N N . ARG A 1 88 ? -4.816 4.121 8.347 1.00 90.00 88 ARG A N 1
ATOM 748 C CA . ARG A 1 88 ? -5.135 3.794 9.742 1.00 90.00 88 ARG A CA 1
ATOM 749 C C . ARG A 1 88 ? -4.270 2.668 10.313 1.00 90.00 88 ARG A C 1
ATOM 751 O O . ARG A 1 88 ? -4.066 2.622 11.515 1.00 90.00 88 ARG A O 1
ATOM 758 N N . ALA A 1 89 ? -3.724 1.790 9.469 1.00 93.56 89 ALA A N 1
ATOM 759 C CA . ALA A 1 89 ? -2.872 0.684 9.906 1.00 93.56 89 ALA A CA 1
ATOM 760 C C . ALA A 1 89 ? -1.410 1.079 10.132 1.00 93.56 89 ALA A C 1
ATOM 762 O O . ALA A 1 89 ? -0.697 0.364 10.823 1.00 93.56 89 ALA A O 1
ATOM 763 N N . ILE A 1 90 ? -0.932 2.157 9.497 1.00 91.38 90 ILE A N 1
ATOM 764 C CA . ILE A 1 90 ? 0.502 2.484 9.470 1.00 91.38 90 ILE A CA 1
ATOM 765 C C . ILE A 1 90 ? 0.745 3.942 9.817 1.00 91.38 90 ILE A C 1
ATOM 767 O O . ILE A 1 90 ? 1.353 4.241 10.835 1.00 91.38 90 ILE A O 1
ATOM 771 N N . VAL A 1 91 ? 0.310 4.868 8.962 1.00 87.44 91 VAL A N 1
ATOM 772 C CA . VAL A 1 91 ? 0.694 6.280 9.090 1.00 87.44 91 VAL A CA 1
ATOM 773 C C . VAL A 1 91 ? 0.092 6.878 10.354 1.00 87.44 91 VAL A C 1
ATOM 775 O O . VAL A 1 91 ? 0.798 7.514 11.131 1.00 87.44 91 VAL A O 1
ATOM 778 N N . GLU A 1 92 ? -1.199 6.654 10.579 1.00 87.69 92 GLU A N 1
ATOM 779 C CA . GLU A 1 92 ? -1.891 7.235 11.723 1.00 87.69 92 GLU A CA 1
ATOM 780 C C . GLU A 1 92 ? -1.330 6.783 13.078 1.00 87.69 92 GLU A C 1
ATOM 782 O O . GLU A 1 92 ? -1.026 7.662 13.881 1.00 87.69 92 GLU A O 1
ATOM 787 N N . PRO A 1 93 ? -1.092 5.486 13.346 1.00 89.19 93 PRO A N 1
ATOM 788 C CA . PRO A 1 93 ? -0.524 5.065 14.626 1.00 89.19 93 PRO A CA 1
ATOM 789 C C . PRO A 1 93 ? 0.989 5.341 14.748 1.00 89.19 93 PRO A C 1
ATOM 791 O O . PRO A 1 93 ? 1.526 5.425 15.854 1.00 89.19 93 PRO A O 1
ATOM 794 N N . VAL A 1 94 ? 1.715 5.525 13.636 1.00 88.06 94 VAL A N 1
ATOM 795 C CA . VAL A 1 94 ? 3.120 5.975 13.676 1.00 88.06 94 VAL A CA 1
ATOM 796 C C . VAL A 1 94 ? 3.222 7.420 14.161 1.00 88.06 94 VAL A C 1
ATOM 798 O O . VAL A 1 94 ? 4.110 7.722 14.960 1.00 88.06 94 VAL A O 1
ATOM 801 N N . PHE A 1 95 ? 2.320 8.289 13.704 1.00 83.81 95 PHE A N 1
ATOM 802 C CA . PHE A 1 95 ? 2.331 9.728 13.990 1.00 83.81 95 PHE A CA 1
ATOM 803 C C . PHE A 1 95 ? 1.281 10.176 15.015 1.00 83.81 95 PHE A C 1
ATOM 805 O O . PHE A 1 95 ? 1.055 11.375 15.164 1.00 83.81 95 PHE A O 1
ATOM 812 N N . ASP A 1 96 ? 0.656 9.223 15.707 1.00 84.56 96 ASP A N 1
ATOM 813 C CA . ASP A 1 96 ? -0.344 9.450 16.753 1.00 84.56 96 ASP A CA 1
ATOM 814 C C . ASP A 1 96 ? -1.566 10.265 16.261 1.00 84.56 96 ASP A C 1
ATOM 816 O O . ASP A 1 96 ? -2.158 11.062 16.987 1.00 84.56 96 ASP A O 1
ATOM 820 N N . PHE A 1 97 ? -1.958 10.064 14.996 1.00 83.75 97 PHE A N 1
ATOM 821 C CA . PHE A 1 97 ? -3.173 10.643 14.400 1.00 83.75 97 PHE A CA 1
ATOM 822 C C . PHE A 1 97 ? -4.438 9.828 14.696 1.00 83.75 97 PHE A C 1
ATOM 824 O O . PHE A 1 97 ? -5.544 10.293 14.421 1.00 83.75 97 PHE A O 1
ATOM 831 N N . CYS A 1 98 ? -4.288 8.631 15.263 1.00 83.38 98 CYS A N 1
ATOM 832 C CA . CYS A 1 98 ? -5.381 7.809 15.764 1.00 83.38 98 CYS A CA 1
ATOM 833 C C . CYS A 1 98 ? -5.114 7.371 17.202 1.00 83.38 98 CYS A C 1
ATOM 835 O O . CYS A 1 98 ? -3.961 7.265 17.623 1.00 83.38 98 CYS A O 1
ATOM 837 N N . THR A 1 99 ? -6.176 7.063 17.945 1.00 89.12 99 THR A N 1
ATOM 838 C CA . THR A 1 99 ? -6.018 6.428 19.259 1.00 89.12 99 THR A CA 1
ATOM 839 C C . THR A 1 99 ? -5.698 4.933 19.104 1.00 89.12 99 THR A C 1
ATOM 841 O O . THR A 1 99 ? -6.022 4.342 18.064 1.00 89.12 99 THR A O 1
ATOM 844 N N . PRO A 1 100 ? -5.093 4.285 20.116 1.00 92.56 100 PRO A N 1
ATOM 845 C CA . PRO A 1 100 ? -4.877 2.838 20.104 1.00 92.56 100 PRO A CA 1
ATOM 846 C C . PRO A 1 100 ? -6.172 2.045 19.886 1.00 92.56 100 PRO A C 1
ATOM 848 O O . PRO A 1 100 ? -6.183 1.063 19.148 1.00 92.56 100 PRO A O 1
ATOM 851 N N . GLU A 1 101 ? -7.289 2.501 20.455 1.00 93.19 101 GLU A N 1
ATOM 852 C CA . GLU A 1 101 ? -8.599 1.858 20.307 1.00 93.19 101 GLU A CA 1
ATOM 853 C C . GLU A 1 101 ? -9.106 1.937 18.863 1.00 93.19 101 GLU A C 1
ATOM 855 O O . GLU A 1 101 ? -9.641 0.958 18.340 1.00 93.19 101 GLU A O 1
ATOM 860 N N . GLN A 1 102 ? -8.907 3.079 18.195 1.00 88.88 102 GLN A N 1
ATOM 861 C CA . GLN A 1 102 ? -9.263 3.253 16.784 1.00 88.88 102 GLN A CA 1
ATOM 862 C C . GLN A 1 102 ? -8.428 2.348 15.875 1.00 88.88 102 GLN A C 1
ATOM 864 O O . GLN A 1 102 ? -8.974 1.736 14.955 1.00 88.88 102 GLN A O 1
ATOM 869 N N . TYR A 1 103 ? -7.123 2.244 16.140 1.00 93.62 103 TYR A N 1
ATOM 870 C CA . TYR A 1 103 ? -6.232 1.329 15.428 1.00 93.62 103 TYR A CA 1
ATOM 871 C C . TYR A 1 103 ? -6.677 -0.128 15.600 1.00 93.62 103 TYR A C 1
ATOM 873 O O . TYR A 1 103 ? -6.885 -0.832 14.611 1.00 93.62 103 TYR A O 1
ATOM 881 N N . GLU A 1 104 ? -6.893 -0.570 16.840 1.00 95.44 104 GLU A N 1
ATOM 882 C CA . GLU A 1 104 ? -7.276 -1.953 17.134 1.00 95.44 104 GLU A CA 1
ATOM 883 C C . GLU A 1 104 ? -8.626 -2.332 16.528 1.00 95.44 104 GLU A C 1
ATOM 885 O O . GLU A 1 104 ? -8.773 -3.410 15.941 1.00 95.44 104 GLU A O 1
ATOM 890 N N . LYS A 1 105 ? -9.600 -1.423 16.612 1.00 93.06 105 LYS A N 1
ATOM 891 C CA . LYS A 1 105 ? -10.904 -1.590 15.974 1.00 93.06 105 LYS A CA 1
ATOM 892 C C . LYS A 1 105 ? -10.760 -1.736 14.460 1.00 93.06 105 LYS A C 1
ATOM 894 O O . LYS A 1 105 ? -11.242 -2.719 13.901 1.00 93.06 105 LYS A O 1
ATOM 899 N N . PHE A 1 106 ? -10.037 -0.824 13.809 1.00 93.56 106 PHE A N 1
ATOM 900 C CA . PHE A 1 106 ? -9.801 -0.884 12.366 1.00 93.56 106 PHE A CA 1
ATOM 901 C C . PHE A 1 106 ? -9.121 -2.191 11.947 1.00 93.56 106 PHE A C 1
ATOM 903 O O . PHE A 1 106 ? -9.564 -2.852 11.010 1.00 93.56 106 PHE A O 1
ATOM 910 N N . ME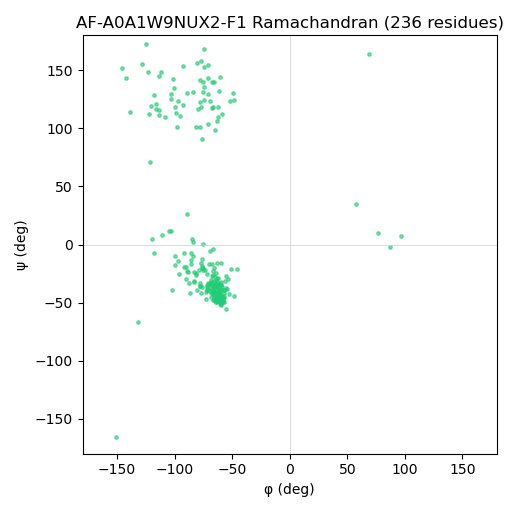T A 1 107 ? -8.070 -2.594 12.662 1.00 95.94 107 MET A N 1
ATOM 911 C CA . MET A 1 107 ? -7.316 -3.803 12.342 1.00 95.94 107 MET A CA 1
ATOM 912 C C . MET A 1 107 ? -8.126 -5.089 12.540 1.00 95.94 107 MET A C 1
ATOM 914 O O . MET A 1 107 ? -7.804 -6.105 11.925 1.00 95.94 107 MET A O 1
ATOM 918 N N . LYS A 1 108 ? -9.168 -5.058 13.379 1.00 95.00 108 LYS A N 1
ATOM 919 C CA . LYS A 1 108 ? -10.139 -6.149 13.524 1.00 95.00 108 LYS A CA 1
ATOM 920 C C . LYS A 1 108 ? -11.199 -6.141 12.418 1.00 95.00 108 LYS A C 1
ATOM 922 O O . LYS A 1 108 ? -11.590 -7.206 11.960 1.00 95.00 108 LYS A O 1
ATOM 927 N N . GLU A 1 109 ? -11.674 -4.967 12.012 1.00 93.44 109 GLU A N 1
ATOM 928 C CA . GLU A 1 109 ? -12.791 -4.820 11.066 1.00 93.44 109 GLU A CA 1
ATOM 929 C C . GLU A 1 109 ? -12.360 -4.927 9.595 1.00 93.44 109 GLU A C 1
ATOM 931 O O . GLU A 1 109 ? -13.127 -5.420 8.767 1.00 93.44 109 GLU A O 1
ATOM 936 N N . VAL A 1 110 ? -11.141 -4.496 9.246 1.00 95.12 110 VAL A N 1
ATOM 937 C CA . VAL A 1 110 ? -10.704 -4.412 7.842 1.00 95.12 110 VAL A CA 1
ATOM 938 C C . VAL A 1 110 ? -10.781 -5.742 7.072 1.00 95.12 110 VAL A C 1
ATOM 940 O O . VAL A 1 110 ? -11.266 -5.708 5.942 1.00 95.12 110 VAL A O 1
ATOM 943 N N . PRO A 1 111 ? -10.408 -6.921 7.619 1.00 96.12 111 PRO A N 1
ATOM 944 C CA . PRO A 1 111 ? -10.483 -8.167 6.854 1.00 96.12 111 PRO A CA 1
ATOM 945 C C . PRO A 1 111 ? -11.923 -8.600 6.557 1.00 96.12 111 PRO A C 1
ATOM 947 O O . PRO A 1 111 ? -12.164 -9.217 5.519 1.00 96.12 111 PRO A O 1
ATOM 950 N N . GLU A 1 112 ? -12.866 -8.270 7.444 1.00 95.25 112 GLU A N 1
ATOM 951 C CA . GLU A 1 112 ? -14.296 -8.567 7.290 1.00 95.25 112 GLU A CA 1
ATOM 952 C C . GLU A 1 112 ? -14.928 -7.660 6.231 1.00 95.25 112 GLU A C 1
ATOM 954 O O . GLU A 1 112 ? -15.693 -8.110 5.381 1.00 95.25 112 GLU A O 1
ATOM 959 N N . ILE A 1 113 ? -14.553 -6.379 6.234 1.00 93.88 113 ILE A N 1
ATOM 960 C CA . ILE A 1 113 ? -14.964 -5.423 5.202 1.00 93.88 113 ILE A CA 1
ATOM 961 C C . ILE A 1 113 ? -14.479 -5.886 3.830 1.00 93.88 113 ILE A C 1
ATOM 963 O O . ILE A 1 113 ? -15.248 -5.907 2.873 1.00 93.88 113 ILE A O 1
ATOM 967 N N . GLU A 1 114 ? -13.207 -6.265 3.723 1.00 96.50 114 GLU A N 1
ATOM 968 C CA . GLU A 1 114 ? -12.637 -6.746 2.464 1.00 96.50 114 GLU A CA 1
ATOM 969 C C . GLU A 1 114 ? -13.304 -8.0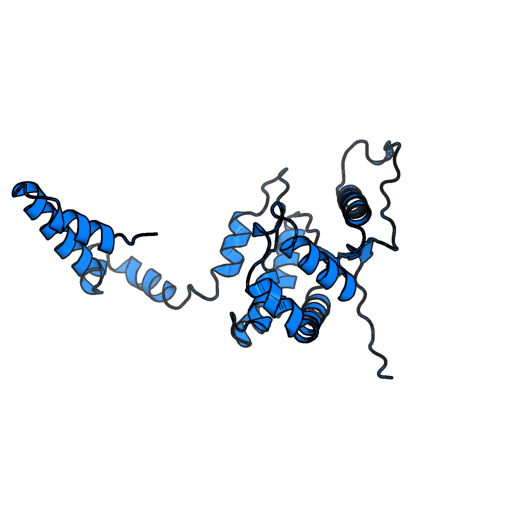37 1.992 1.00 96.50 114 GLU A C 1
ATOM 971 O O . GLU A 1 114 ? -13.538 -8.183 0.794 1.00 96.50 114 GLU A O 1
ATOM 976 N N . HIS A 1 115 ? -13.652 -8.937 2.917 1.00 96.94 115 HIS A N 1
ATOM 977 C CA . HIS A 1 115 ? -14.419 -10.139 2.599 1.00 96.94 115 HIS A CA 1
ATOM 978 C C . HIS A 1 115 ? -15.779 -9.783 1.998 1.00 96.94 115 HIS A C 1
ATOM 980 O O . HIS A 1 115 ? -16.102 -10.260 0.918 1.00 96.94 115 HIS A O 1
ATOM 986 N N . ALA A 1 116 ? -16.532 -8.882 2.638 1.00 95.25 116 ALA A N 1
ATOM 987 C CA . ALA A 1 116 ? -17.839 -8.453 2.146 1.00 95.25 116 ALA A CA 1
ATOM 988 C C . ALA A 1 116 ? -17.769 -7.819 0.745 1.00 95.25 116 ALA A C 1
ATOM 990 O O . ALA A 1 116 ? -18.635 -8.074 -0.086 1.00 95.25 116 ALA A O 1
ATOM 991 N N . LEU A 1 117 ? -16.731 -7.023 0.460 1.00 95.06 117 LEU A N 1
ATOM 992 C CA . LEU A 1 117 ? -16.524 -6.437 -0.871 1.00 95.06 117 LEU A CA 1
ATOM 993 C C . LEU A 1 117 ? -16.211 -7.507 -1.929 1.00 95.06 117 LEU A C 1
ATOM 995 O O . LEU A 1 117 ? -16.712 -7.434 -3.049 1.00 95.06 117 LEU A O 1
ATOM 999 N N . ILE A 1 118 ? -15.378 -8.491 -1.586 1.00 96.12 118 ILE A N 1
ATOM 1000 C CA . ILE A 1 118 ? -15.011 -9.582 -2.498 1.00 96.12 118 ILE A CA 1
ATOM 1001 C C . ILE A 1 118 ? -16.202 -10.511 -2.754 1.00 96.12 118 ILE A C 1
ATOM 1003 O O . ILE A 1 118 ? -16.411 -10.913 -3.898 1.00 96.12 118 ILE A O 1
ATOM 1007 N N . ASP A 1 119 ? -17.001 -10.803 -1.727 1.00 96.12 119 ASP A N 1
ATOM 1008 C CA . ASP A 1 119 ? -18.237 -11.585 -1.849 1.00 96.12 119 ASP A CA 1
ATOM 1009 C C . ASP A 1 119 ? -19.259 -10.906 -2.776 1.00 96.12 119 ASP A C 1
ATOM 1011 O O . ASP A 1 119 ? -19.969 -11.591 -3.510 1.00 96.12 119 ASP A O 1
ATOM 1015 N N . ASP A 1 120 ? -19.293 -9.568 -2.802 1.00 93.88 120 ASP A N 1
ATOM 1016 C CA . ASP A 1 120 ? -20.111 -8.770 -3.733 1.00 93.88 120 ASP A CA 1
ATOM 1017 C C . ASP A 1 120 ? -19.534 -8.730 -5.170 1.00 93.88 120 ASP A C 1
ATOM 1019 O O . ASP A 1 120 ? -20.102 -8.124 -6.076 1.00 93.88 120 ASP A O 1
ATOM 1023 N N . GLY A 1 121 ? -18.404 -9.405 -5.411 1.00 92.69 121 GLY A N 1
ATOM 1024 C CA . GLY A 1 121 ? -17.793 -9.565 -6.732 1.00 92.69 121 GLY A CA 1
ATOM 1025 C C . GLY A 1 121 ? -16.669 -8.577 -7.053 1.00 92.69 121 GLY A C 1
ATOM 1026 O O . GLY A 1 121 ? -16.167 -8.573 -8.181 1.00 92.69 121 GLY A O 1
ATOM 1027 N N . ILE A 1 122 ? -16.227 -7.755 -6.093 1.00 95.06 122 ILE A N 1
ATOM 1028 C CA . ILE A 1 122 ? -15.089 -6.851 -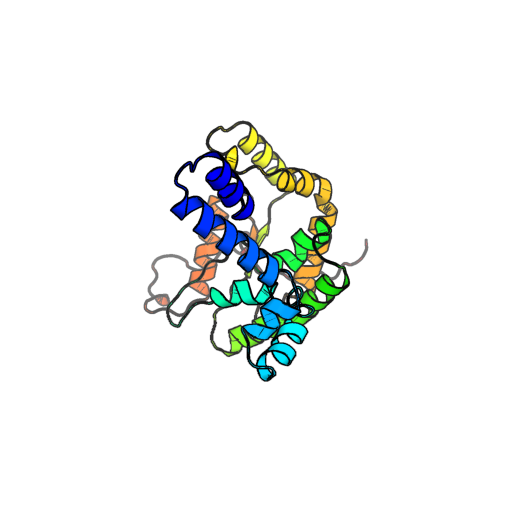6.301 1.00 95.06 122 ILE A CA 1
ATOM 1029 C C . ILE A 1 122 ? -13.781 -7.649 -6.299 1.00 95.06 122 ILE A C 1
ATOM 1031 O O . ILE A 1 122 ? -13.408 -8.302 -5.326 1.00 95.06 122 ILE A O 1
ATOM 1035 N N . ILE A 1 123 ? -13.001 -7.513 -7.373 1.00 95.38 123 ILE A N 1
ATOM 1036 C CA . ILE A 1 123 ? -11.621 -8.006 -7.410 1.00 95.38 123 ILE A CA 1
ATOM 1037 C C . ILE A 1 123 ? -10.735 -7.011 -6.649 1.00 95.38 123 ILE A C 1
ATOM 1039 O O . ILE A 1 123 ? -10.338 -5.973 -7.181 1.00 95.38 123 ILE A O 1
ATOM 1043 N N . LEU A 1 124 ? -10.394 -7.338 -5.402 1.00 96.75 124 LEU A N 1
ATOM 1044 C CA . LEU A 1 124 ? -9.504 -6.527 -4.573 1.00 96.75 124 LEU A CA 1
ATOM 1045 C C . LEU A 1 124 ? -8.045 -6.991 -4.701 1.00 96.75 124 LEU A C 1
ATOM 1047 O O . LEU A 1 124 ? -7.699 -8.117 -4.347 1.00 96.75 124 LEU A O 1
ATOM 1051 N N . ILE A 1 125 ? -7.161 -6.097 -5.151 1.00 97.50 125 ILE A N 1
ATOM 1052 C CA . ILE A 1 125 ? -5.712 -6.337 -5.219 1.00 97.50 125 ILE A CA 1
ATOM 1053 C C . ILE A 1 125 ? -4.996 -5.369 -4.276 1.00 97.50 125 ILE A C 1
ATOM 1055 O O . ILE A 1 125 ? -5.086 -4.152 -4.439 1.00 97.50 125 ILE A O 1
ATOM 1059 N N . LYS A 1 126 ? -4.245 -5.910 -3.308 1.00 98.19 126 LYS A N 1
ATOM 1060 C CA . LYS A 1 126 ? -3.489 -5.126 -2.320 1.00 98.19 126 LYS A CA 1
ATOM 1061 C C . LYS A 1 126 ? -1.992 -5.214 -2.589 1.00 98.19 126 LYS A C 1
ATOM 1063 O O . LYS A 1 126 ? -1.378 -6.253 -2.351 1.00 98.19 126 LYS A O 1
ATOM 1068 N N . PHE A 1 127 ? -1.403 -4.113 -3.050 1.00 98.25 127 PHE A N 1
ATOM 1069 C CA . PHE A 1 127 ? 0.039 -4.010 -3.261 1.00 98.25 127 PHE A CA 1
ATOM 1070 C C . PHE A 1 127 ? 0.740 -3.273 -2.125 1.00 98.25 127 PHE A C 1
ATOM 1072 O O . PHE A 1 127 ? 0.343 -2.173 -1.742 1.00 98.25 127 PHE A O 1
ATOM 1079 N N . TRP A 1 128 ? 1.853 -3.837 -1.668 1.00 97.69 128 TRP A N 1
ATOM 1080 C CA . TRP A 1 128 ? 2.843 -3.145 -0.859 1.00 97.69 128 TRP A CA 1
ATOM 1081 C C . TRP A 1 128 ? 4.153 -3.012 -1.634 1.00 97.69 128 TRP A C 1
ATOM 1083 O O . TRP A 1 128 ? 4.861 -3.991 -1.857 1.00 97.69 128 TRP A O 1
ATOM 1093 N N . PHE A 1 129 ? 4.509 -1.789 -2.013 1.00 97.31 129 PHE A N 1
ATOM 1094 C CA . PHE A 1 129 ? 5.778 -1.516 -2.683 1.00 97.31 129 PHE A CA 1
ATOM 1095 C C . PHE A 1 129 ? 6.908 -1.423 -1.653 1.00 97.31 129 PHE A C 1
ATOM 1097 O O . PHE A 1 129 ? 7.085 -0.400 -0.988 1.00 97.31 129 PHE A O 1
ATOM 1104 N N . SER A 1 130 ? 7.681 -2.500 -1.532 1.00 95.44 130 SER A N 1
ATOM 1105 C CA . SER A 1 130 ? 8.834 -2.593 -0.642 1.00 95.44 130 SER A CA 1
ATOM 1106 C C . SER A 1 130 ? 10.036 -1.863 -1.235 1.00 95.44 130 SER A C 1
ATOM 1108 O O . SER A 1 130 ? 10.272 -1.884 -2.442 1.00 95.44 130 SER A O 1
ATOM 1110 N N . ILE A 1 131 ? 10.805 -1.183 -0.397 1.00 94.88 131 ILE A N 1
ATOM 1111 C CA . ILE A 1 131 ? 12.045 -0.510 -0.778 1.00 94.88 131 ILE A CA 1
ATOM 1112 C C . ILE A 1 131 ? 13.045 -0.686 0.356 1.00 94.88 131 ILE A C 1
ATOM 1114 O O . ILE A 1 131 ? 12.655 -0.641 1.522 1.00 94.88 131 ILE A O 1
ATOM 1118 N N . THR A 1 132 ? 14.327 -0.862 0.040 1.00 93.50 132 THR A N 1
ATOM 1119 C CA . THR A 1 132 ? 15.351 -0.894 1.089 1.00 93.50 132 THR A CA 1
ATOM 1120 C C . THR A 1 132 ? 15.559 0.490 1.702 1.00 93.50 132 THR A C 1
ATOM 1122 O O . THR A 1 132 ? 15.324 1.522 1.057 1.00 93.50 132 THR A O 1
ATOM 1125 N N . LYS A 1 133 ? 16.034 0.526 2.950 1.00 91.25 133 LYS A N 1
ATOM 1126 C CA . LYS A 1 133 ? 16.317 1.771 3.678 1.00 91.25 133 LYS A CA 1
ATOM 1127 C C . LYS A 1 133 ? 17.317 2.645 2.913 1.00 91.25 133 LYS A C 1
ATOM 1129 O O . LYS A 1 133 ? 17.128 3.858 2.786 1.00 91.25 133 LYS A O 1
ATOM 1134 N N . GLU A 1 134 ? 18.323 2.022 2.306 1.00 92.50 134 GLU A N 1
ATOM 1135 C CA . GLU A 1 134 ? 19.363 2.675 1.506 1.00 92.50 134 GLU A CA 1
ATOM 1136 C C . GLU A 1 134 ? 18.769 3.301 0.237 1.00 92.50 134 GLU A C 1
ATOM 1138 O O . GLU A 1 134 ? 19.024 4.470 -0.073 1.00 92.50 134 GLU A O 1
ATOM 1143 N N . ASN A 1 135 ? 17.924 2.556 -0.486 1.00 93.62 135 ASN A N 1
ATOM 1144 C CA . ASN A 1 135 ? 17.284 3.063 -1.698 1.00 93.62 135 ASN A CA 1
ATOM 1145 C C . ASN A 1 135 ? 16.252 4.151 -1.394 1.00 93.62 135 ASN A C 1
ATOM 1147 O O . ASN A 1 135 ? 16.115 5.097 -2.180 1.00 93.62 135 ASN A O 1
ATOM 1151 N N . GLN A 1 136 ? 15.551 4.067 -0.262 1.00 92.50 136 GLN A N 1
ATOM 1152 C CA . GLN A 1 136 ? 14.663 5.135 0.188 1.00 92.50 136 GLN A CA 1
ATOM 1153 C C . GLN A 1 136 ? 15.456 6.416 0.462 1.00 92.50 136 GLN A C 1
ATOM 1155 O O . GLN A 1 136 ? 15.112 7.468 -0.085 1.00 92.50 136 GLN A O 1
ATOM 1160 N N . GLN A 1 137 ? 16.564 6.322 1.204 1.00 91.69 137 GLN A N 1
ATOM 1161 C CA . GLN A 1 137 ? 17.430 7.466 1.489 1.00 91.69 137 GLN A CA 1
ATOM 1162 C C . GLN A 1 137 ? 18.019 8.077 0.214 1.00 91.69 137 GLN A C 1
ATOM 1164 O O . GLN A 1 137 ? 18.029 9.302 0.059 1.00 91.69 137 GLN A O 1
ATOM 1169 N N . LYS A 1 138 ? 18.473 7.243 -0.727 1.00 93.06 138 LYS A N 1
ATOM 1170 C CA . LYS A 1 138 ? 18.965 7.703 -2.031 1.00 93.06 138 LYS A CA 1
ATOM 1171 C C . LYS A 1 138 ? 17.891 8.493 -2.782 1.00 93.06 138 LYS A C 1
ATOM 1173 O O . LYS A 1 138 ? 18.150 9.612 -3.223 1.00 93.06 138 LYS A O 1
ATOM 1178 N N . ARG A 1 139 ? 16.665 7.963 -2.873 1.00 92.44 139 ARG A N 1
ATOM 1179 C CA . ARG A 1 139 ? 15.536 8.648 -3.533 1.00 92.44 139 ARG A CA 1
ATOM 1180 C C . ARG A 1 139 ? 15.153 9.945 -2.831 1.00 92.44 139 ARG A C 1
ATOM 1182 O O . ARG A 1 139 ? 14.764 10.891 -3.511 1.00 92.44 139 ARG A O 1
ATOM 1189 N N . PHE A 1 140 ? 15.243 9.991 -1.506 1.00 90.69 140 PHE A N 1
ATOM 1190 C CA . PHE A 1 140 ? 14.991 11.205 -0.737 1.00 90.69 140 PHE A CA 1
ATOM 1191 C C . PHE A 1 140 ? 16.014 12.295 -1.092 1.00 90.69 140 PHE A C 1
ATOM 1193 O O . PHE A 1 140 ? 15.626 13.394 -1.487 1.00 90.69 140 PHE A O 1
ATOM 1200 N N . LYS A 1 141 ? 17.313 11.959 -1.097 1.00 91.44 141 LYS A N 1
ATOM 1201 C CA . LYS A 1 141 ? 18.391 12.868 -1.530 1.00 91.44 141 LYS A CA 1
ATOM 1202 C C . LYS A 1 141 ? 18.208 13.353 -2.971 1.00 91.44 141 LYS A C 1
ATOM 1204 O O . LYS A 1 141 ? 18.301 14.549 -3.222 1.00 91.44 141 LYS A O 1
ATOM 1209 N N . GLU A 1 142 ? 17.870 12.457 -3.898 1.00 92.44 142 GLU A N 1
ATOM 1210 C CA . GLU A 1 142 ? 17.579 12.821 -5.294 1.00 92.44 142 GLU A CA 1
ATOM 1211 C C . G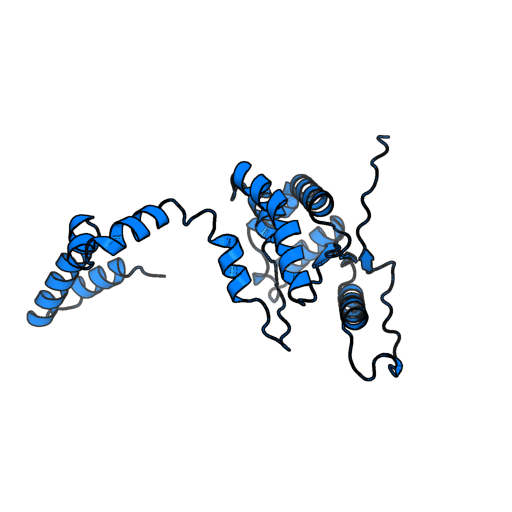LU A 1 142 ? 16.386 13.779 -5.434 1.00 92.44 142 GLU A C 1
ATOM 1213 O O . GLU A 1 142 ? 16.364 14.603 -6.345 1.00 92.44 142 GLU A O 1
ATOM 1218 N N . ARG A 1 143 ? 15.360 13.663 -4.579 1.00 93.00 143 ARG A N 1
ATOM 1219 C CA . ARG A 1 143 ? 14.212 14.585 -4.591 1.00 93.00 143 ARG A CA 1
ATOM 1220 C C . ARG A 1 143 ? 14.593 15.964 -4.061 1.00 93.00 143 ARG A C 1
ATOM 1222 O O . ARG A 1 143 ? 14.085 16.946 -4.587 1.00 93.00 143 ARG A O 1
ATOM 1229 N N . MET A 1 144 ? 15.489 16.038 -3.073 1.00 89.12 144 MET A N 1
ATOM 1230 C CA . MET A 1 144 ? 15.966 17.317 -2.535 1.00 89.12 144 MET A CA 1
ATOM 1231 C C . MET A 1 144 ? 16.742 18.112 -3.584 1.00 89.12 144 MET A C 1
ATOM 1233 O O . MET A 1 144 ? 16.518 19.312 -3.718 1.00 89.12 144 MET A O 1
ATOM 1237 N N . THR A 1 145 ? 17.611 17.445 -4.349 1.00 91.94 145 THR A N 1
ATOM 1238 C CA . THR A 1 145 ? 18.495 18.101 -5.325 1.00 91.94 145 THR A CA 1
ATOM 1239 C C . THR A 1 145 ? 17.857 18.323 -6.696 1.00 91.94 145 THR A C 1
ATOM 1241 O O . THR A 1 145 ? 18.369 19.114 -7.484 1.00 91.94 145 THR A O 1
ATOM 1244 N N . ASN A 1 146 ? 16.747 17.646 -7.011 1.00 93.06 146 ASN A N 1
ATOM 1245 C CA . ASN A 1 146 ? 16.087 17.760 -8.309 1.00 93.06 146 ASN A CA 1
ATOM 1246 C C . ASN A 1 146 ? 14.886 18.731 -8.257 1.00 93.06 146 ASN A C 1
ATOM 1248 O O . ASN A 1 146 ? 13.856 18.382 -7.668 1.00 93.06 146 ASN A O 1
ATOM 1252 N N . PRO A 1 147 ? 14.939 19.887 -8.949 1.00 92.44 147 PRO A N 1
ATOM 1253 C CA . PRO A 1 147 ? 13.882 20.901 -8.887 1.00 92.44 147 PRO A CA 1
ATOM 1254 C C . PRO A 1 147 ? 12.524 20.399 -9.402 1.00 92.44 147 PRO A C 1
ATOM 1256 O O . PRO A 1 147 ? 11.483 20.810 -8.901 1.00 92.44 147 PRO A O 1
ATOM 1259 N N . LEU A 1 148 ? 12.506 19.436 -10.330 1.00 93.88 148 LEU A N 1
ATOM 1260 C CA . LEU A 1 148 ? 11.267 18.861 -10.876 1.00 93.88 148 LEU A CA 1
ATOM 1261 C C . LEU A 1 148 ? 10.584 17.870 -9.919 1.00 93.88 148 LEU A C 1
ATOM 1263 O O . LEU A 1 148 ? 9.454 17.438 -10.160 1.00 93.88 148 LEU A O 1
ATOM 1267 N N . LYS A 1 149 ? 11.277 17.450 -8.855 1.00 89.38 149 LYS A N 1
ATOM 1268 C CA . LYS A 1 149 ? 10.790 16.453 -7.889 1.00 89.38 149 LYS A CA 1
ATOM 1269 C C . LYS A 1 149 ? 10.658 17.002 -6.473 1.00 89.38 149 LYS A C 1
ATOM 1271 O O . LYS A 1 149 ? 10.107 16.296 -5.632 1.00 89.38 149 LYS A O 1
ATOM 1276 N N . HIS A 1 150 ? 11.127 18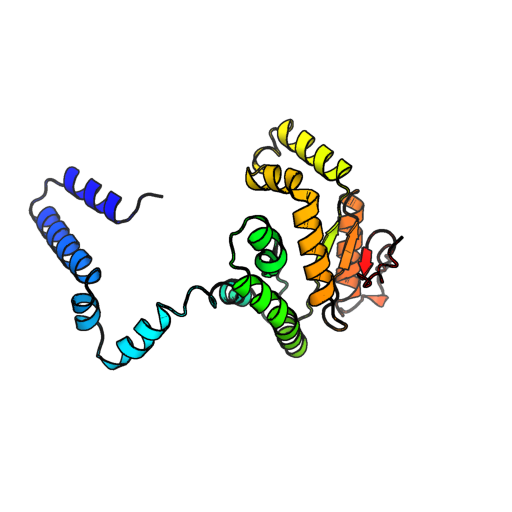.222 -6.225 1.00 88.31 150 HIS A N 1
ATOM 1277 C CA . HIS A 1 150 ? 11.187 18.816 -4.893 1.00 88.31 150 HIS A CA 1
ATOM 1278 C C . HIS A 1 150 ? 9.810 18.903 -4.218 1.00 88.31 150 HIS A C 1
ATOM 1280 O O . HIS A 1 150 ? 9.677 18.600 -3.039 1.00 88.31 150 HIS A O 1
ATOM 1286 N N . TRP A 1 151 ? 8.757 19.187 -4.991 1.00 88.94 151 TRP A N 1
ATOM 1287 C CA . TRP A 1 151 ? 7.368 19.234 -4.514 1.00 88.94 151 TRP A CA 1
ATOM 1288 C C . TRP A 1 151 ? 6.855 17.915 -3.905 1.00 88.94 151 TRP A C 1
ATOM 1290 O O . TRP A 1 151 ? 5.833 17.913 -3.228 1.00 88.94 151 TRP A O 1
ATOM 1300 N N . LYS A 1 152 ? 7.544 16.787 -4.140 1.00 85.12 152 LYS A N 1
ATOM 1301 C CA . LYS A 1 152 ? 7.201 15.464 -3.584 1.00 85.12 152 LYS A CA 1
ATOM 1302 C C . LYS A 1 152 ? 7.757 15.230 -2.179 1.00 85.12 152 LYS A C 1
ATOM 1304 O O . LYS A 1 152 ? 7.712 14.095 -1.711 1.00 85.12 152 LYS A O 1
ATOM 1309 N N . LEU A 1 153 ? 8.382 16.233 -1.571 1.00 84.12 153 LEU A N 1
ATOM 1310 C CA . LEU A 1 153 ? 8.905 16.157 -0.215 1.00 84.12 153 LEU A CA 1
ATOM 1311 C C . LEU A 1 153 ? 7.896 16.763 0.752 1.00 84.12 153 LEU A C 1
ATOM 1313 O O . LEU A 1 153 ? 7.525 17.928 0.621 1.00 84.12 153 LEU A O 1
ATOM 1317 N N . SER A 1 154 ? 7.486 15.975 1.739 1.00 80.38 154 SER A N 1
ATOM 1318 C CA . SER A 1 154 ? 6.711 16.444 2.883 1.00 80.38 154 SER A CA 1
ATOM 1319 C C . SER A 1 154 ? 7.548 16.369 4.166 1.00 80.38 154 SER A C 1
ATOM 1321 O O . SER A 1 154 ? 8.341 15.435 4.316 1.00 80.38 154 SER A O 1
ATOM 1323 N N . PRO A 1 155 ? 7.342 17.272 5.146 1.00 78.19 155 PRO A N 1
ATOM 1324 C CA . PRO A 1 155 ? 7.917 17.127 6.487 1.00 78.19 155 PRO A CA 1
ATOM 1325 C C . PRO A 1 155 ? 7.589 15.775 7.141 1.00 78.19 155 PRO A C 1
ATOM 1327 O O . PRO A 1 155 ? 8.381 15.247 7.919 1.00 78.19 155 PRO A O 1
ATOM 1330 N N . VAL A 1 156 ? 6.433 15.191 6.801 1.00 74.38 156 VAL A N 1
ATOM 1331 C CA . VAL A 1 156 ? 6.025 13.859 7.272 1.00 74.38 156 VAL A CA 1
ATOM 1332 C C . VAL A 1 156 ? 6.932 12.769 6.699 1.00 74.38 156 VAL A C 1
ATOM 1334 O O . VAL A 1 156 ? 7.302 11.854 7.425 1.00 74.38 156 VAL A O 1
ATOM 1337 N N . ASP A 1 157 ? 7.350 12.883 5.434 1.00 74.38 157 ASP A N 1
ATOM 1338 C CA . ASP A 1 157 ? 8.221 11.888 4.794 1.00 74.38 157 ASP A CA 1
ATOM 1339 C C . ASP A 1 157 ? 9.610 11.853 5.440 1.00 74.38 157 ASP A C 1
ATOM 1341 O O . ASP A 1 157 ? 10.198 10.784 5.587 1.00 74.38 157 ASP A O 1
ATOM 1345 N N . GLN A 1 158 ? 10.127 13.017 5.847 1.00 78.19 158 GLN A N 1
ATOM 1346 C CA . GLN A 1 158 ? 11.407 13.106 6.547 1.00 78.19 158 GLN A CA 1
ATOM 1347 C C . GLN A 1 158 ? 11.333 12.424 7.918 1.00 78.19 158 GLN A C 1
ATOM 1349 O O . GLN A 1 158 ? 12.171 11.581 8.233 1.00 78.19 158 GLN A O 1
ATOM 1354 N N . LYS A 1 159 ? 10.286 12.717 8.698 1.00 81.88 159 LYS A N 1
ATOM 1355 C CA . LYS A 1 159 ? 10.065 12.066 9.998 1.00 81.88 159 LYS A CA 1
ATOM 1356 C C . LYS A 1 159 ? 9.803 10.565 9.862 1.00 81.88 159 LYS A C 1
ATOM 1358 O O . LYS A 1 159 ? 10.273 9.787 10.683 1.00 81.88 159 LYS A O 1
ATOM 1363 N N . ALA A 1 160 ? 9.102 10.134 8.811 1.00 76.50 160 ALA A N 1
ATOM 1364 C CA . ALA A 1 160 ? 8.861 8.714 8.552 1.00 76.50 160 ALA A CA 1
ATOM 1365 C C . ALA A 1 160 ? 10.173 7.935 8.366 1.00 76.50 160 ALA A C 1
ATOM 1367 O O . ALA A 1 160 ? 10.256 6.772 8.753 1.00 76.50 160 ALA A O 1
ATOM 1368 N N . GLN A 1 161 ? 11.202 8.578 7.805 1.00 81.31 161 GLN A N 1
ATOM 1369 C CA . GLN A 1 161 ? 12.518 7.970 7.640 1.00 81.31 161 GLN A CA 1
ATOM 1370 C C . GLN A 1 161 ? 13.260 7.801 8.975 1.00 81.31 161 GLN A C 1
ATOM 1372 O O . GLN A 1 161 ? 13.946 6.796 9.170 1.00 81.31 161 GLN A O 1
ATOM 1377 N N . GLU A 1 162 ? 13.107 8.750 9.900 1.00 86.56 162 GLU A N 1
ATOM 1378 C CA . GLU A 1 162 ? 13.623 8.643 11.274 1.00 86.56 162 GLU A CA 1
ATOM 1379 C C . GLU A 1 162 ? 12.889 7.541 12.053 1.00 86.56 162 GLU A C 1
ATOM 1381 O O . GLU A 1 162 ? 13.503 6.789 12.805 1.00 86.56 162 GLU A O 1
ATOM 1386 N N . MET A 1 163 ? 11.587 7.383 11.805 1.00 89.38 163 MET A N 1
ATOM 1387 C CA . MET A 1 163 ? 10.714 6.389 12.439 1.00 89.38 163 MET A CA 1
ATOM 1388 C C . MET A 1 163 ? 10.671 5.041 11.700 1.00 89.38 163 MET A C 1
ATOM 1390 O O . MET A 1 163 ? 9.682 4.313 11.813 1.00 89.38 163 MET A O 1
ATOM 1394 N N . TRP A 1 164 ? 11.724 4.690 10.952 1.00 90.44 164 TRP A N 1
ATOM 1395 C CA . TRP A 1 164 ? 11.773 3.482 10.114 1.00 90.44 164 TRP A CA 1
ATOM 1396 C C . TRP A 1 164 ? 11.326 2.213 10.854 1.00 90.44 164 TRP A C 1
ATOM 1398 O O . TRP A 1 164 ? 10.533 1.434 10.323 1.00 90.44 164 TRP A O 1
ATOM 1408 N N . ASP A 1 165 ? 11.792 2.021 12.088 1.00 93.19 165 ASP A N 1
ATOM 1409 C CA . ASP A 1 165 ? 11.492 0.819 12.870 1.00 93.19 165 ASP A CA 1
ATOM 1410 C C . ASP A 1 165 ? 10.028 0.800 13.344 1.00 93.19 165 ASP A C 1
ATOM 1412 O O . ASP A 1 165 ? 9.367 -0.232 13.238 1.00 93.19 165 ASP A O 1
ATOM 1416 N N . LYS A 1 166 ? 9.466 1.953 13.749 1.00 93.62 166 LYS A N 1
ATOM 1417 C CA . LYS A 1 166 ? 8.039 2.084 14.118 1.00 93.62 166 LYS A CA 1
ATOM 1418 C C . LYS A 1 166 ? 7.137 1.832 12.904 1.00 93.62 166 LYS A C 1
ATOM 1420 O O . LYS A 1 166 ? 6.155 1.104 13.005 1.00 93.62 166 LYS A O 1
ATOM 1425 N N . VAL A 1 167 ? 7.492 2.380 11.739 1.00 92.38 167 VAL A N 1
ATOM 1426 C CA . VAL A 1 167 ? 6.781 2.115 10.473 1.00 92.38 167 VAL A CA 1
ATOM 1427 C C . VAL A 1 167 ? 6.862 0.634 10.107 1.00 92.38 167 VAL A C 1
ATOM 1429 O O . VAL A 1 167 ? 5.866 0.048 9.688 1.00 92.38 167 VAL A O 1
ATOM 1432 N N . THR A 1 168 ? 8.034 0.019 10.280 1.00 94.00 168 THR A N 1
ATOM 1433 C CA . THR A 1 168 ? 8.237 -1.408 10.006 1.00 94.00 168 THR A CA 1
ATOM 1434 C C . THR A 1 168 ? 7.375 -2.273 10.919 1.00 94.00 168 THR A C 1
ATOM 1436 O O . THR A 1 168 ? 6.722 -3.181 10.413 1.00 94.00 168 THR A O 1
ATOM 1439 N N . TYR A 1 169 ? 7.302 -1.955 12.213 1.00 95.31 169 TYR A N 1
ATOM 1440 C CA . TYR A 1 169 ? 6.437 -2.639 13.176 1.00 95.31 169 TYR A CA 1
ATOM 1441 C C . TYR A 1 169 ? 4.968 -2.631 12.732 1.00 95.31 169 TYR A C 1
ATOM 1443 O O . TYR A 1 169 ? 4.381 -3.691 12.528 1.00 95.31 169 TYR A O 1
ATOM 1451 N N . TYR A 1 170 ? 4.396 -1.451 12.472 1.00 96.19 170 TYR A N 1
ATOM 1452 C CA . TYR A 1 170 ? 2.993 -1.344 12.057 1.00 96.19 170 TYR A CA 1
ATOM 1453 C C . TYR A 1 170 ? 2.714 -1.973 10.686 1.00 96.19 170 TYR A C 1
ATOM 1455 O O . TYR A 1 170 ? 1.635 -2.515 10.455 1.00 96.19 170 TYR A O 1
ATOM 1463 N N . LYS A 1 171 ? 3.691 -1.962 9.773 1.00 95.38 171 LYS A N 1
ATOM 1464 C CA . LYS A 1 171 ? 3.602 -2.693 8.502 1.00 95.38 171 LYS A CA 1
ATOM 1465 C C . LYS A 1 171 ? 3.519 -4.209 8.730 1.00 95.38 171 LYS A C 1
ATOM 1467 O O . LYS A 1 171 ? 2.689 -4.861 8.099 1.00 95.38 171 LYS A O 1
ATOM 1472 N N . GLU A 1 172 ? 4.356 -4.777 9.599 1.00 95.62 172 GLU A N 1
ATOM 1473 C CA . GLU A 1 172 ? 4.301 -6.214 9.913 1.00 95.62 172 GLU A CA 1
ATOM 1474 C C . GLU A 1 172 ? 2.994 -6.588 10.629 1.00 95.62 172 GLU A C 1
ATOM 1476 O O . GLU A 1 172 ? 2.369 -7.585 10.262 1.00 95.62 172 GLU A O 1
ATOM 1481 N N . GLU A 1 173 ? 2.518 -5.759 11.563 1.00 96.38 173 GLU A N 1
ATOM 1482 C CA . GLU A 1 173 ? 1.202 -5.932 12.198 1.00 96.38 173 GLU A CA 1
ATOM 1483 C C . GLU A 1 173 ? 0.065 -5.903 11.168 1.00 96.38 173 GLU A C 1
ATOM 1485 O O . GLU A 1 173 ? -0.808 -6.780 11.158 1.00 96.38 173 GLU A O 1
ATOM 1490 N N . MET A 1 174 ? 0.109 -4.939 10.242 1.00 97.38 174 MET A N 1
ATOM 1491 C CA . MET A 1 174 ? -0.846 -4.833 9.144 1.00 97.38 174 MET A CA 1
ATOM 1492 C C . MET A 1 174 ? -0.872 -6.113 8.309 1.00 97.38 174 MET A C 1
ATOM 1494 O O . MET A 1 174 ? -1.951 -6.658 8.055 1.00 97.38 174 MET A O 1
ATOM 1498 N N . PHE A 1 175 ? 0.291 -6.616 7.890 1.00 97.00 175 PHE A N 1
ATOM 1499 C CA . PHE A 1 175 ? 0.371 -7.857 7.124 1.00 97.00 175 PHE A CA 1
ATOM 1500 C C . PHE A 1 175 ? -0.131 -9.055 7.916 1.00 97.00 175 PHE A C 1
ATOM 1502 O O . PHE A 1 175 ? -0.953 -9.817 7.409 1.00 97.00 175 PHE A O 1
ATOM 1509 N N . SER A 1 176 ? 0.313 -9.209 9.160 1.00 94.94 176 SER A N 1
ATOM 1510 C CA . SER A 1 176 ? -0.066 -10.337 10.004 1.00 94.94 176 SER A CA 1
ATOM 1511 C C . SER A 1 176 ? -1.584 -10.426 10.163 1.00 94.94 176 SER A C 1
ATOM 1513 O O . SER A 1 176 ? -2.162 -11.498 9.964 1.00 94.94 176 SER A O 1
ATOM 1515 N N . ARG A 1 177 ? -2.245 -9.296 10.433 1.00 96.12 177 ARG A N 1
ATOM 1516 C CA . ARG A 1 177 ? -3.673 -9.250 10.783 1.00 96.12 177 ARG A CA 1
ATOM 1517 C C . ARG A 1 177 ? -4.616 -9.129 9.587 1.00 96.12 177 ARG A C 1
ATOM 1519 O O . ARG A 1 177 ? -5.763 -9.539 9.698 1.00 96.12 177 ARG A O 1
ATOM 1526 N N . SER A 1 178 ? -4.150 -8.603 8.452 1.00 96.88 178 SER A N 1
ATOM 1527 C CA . SER A 1 178 ? -5.003 -8.367 7.273 1.00 96.88 178 SER A CA 1
ATOM 1528 C C . SER A 1 178 ? -4.576 -9.110 6.004 1.00 96.88 178 SER A C 1
ATOM 1530 O O . SER A 1 178 ? -5.176 -8.928 4.946 1.00 96.88 178 SER A O 1
ATOM 1532 N N . HIS A 1 179 ? -3.556 -9.970 6.074 1.00 97.12 179 HIS A N 1
ATOM 1533 C CA . HIS A 1 179 ? -3.310 -10.957 5.027 1.00 97.12 179 HIS A CA 1
ATOM 1534 C C . HIS A 1 179 ? -4.259 -12.144 5.194 1.00 97.12 179 HIS A C 1
ATOM 1536 O O . HIS A 1 179 ? -4.159 -12.889 6.171 1.00 97.12 179 HIS A O 1
ATOM 1542 N N . THR A 1 180 ? -5.130 -12.365 4.211 1.00 95.81 180 THR A N 1
ATOM 1543 C CA . THR A 1 180 ? -6.064 -13.497 4.211 1.00 95.81 180 THR A CA 1
ATOM 1544 C C . THR A 1 180 ? -5.937 -14.337 2.940 1.00 95.81 180 THR A C 1
ATOM 1546 O O . THR A 1 180 ? -5.199 -14.008 2.004 1.00 95.81 180 THR A O 1
ATOM 1549 N N . GLY A 1 181 ? -6.632 -15.479 2.918 1.00 94.25 181 GLY A N 1
ATOM 1550 C CA . GLY A 1 181 ? -6.709 -16.350 1.744 1.00 94.25 181 GLY A CA 1
ATOM 1551 C C . GLY A 1 181 ? -7.303 -15.634 0.529 1.00 94.25 181 GLY A C 1
ATOM 1552 O O . GLY A 1 181 ? -6.741 -15.734 -0.562 1.00 94.25 181 GLY A O 1
ATOM 1553 N N . TYR A 1 182 ? -8.384 -14.889 0.769 1.00 93.50 182 TYR A N 1
ATOM 1554 C CA . TYR A 1 182 ? -9.209 -14.194 -0.220 1.00 93.50 182 TYR A CA 1
ATOM 1555 C C . TYR A 1 182 ? -8.708 -12.777 -0.552 1.00 93.50 182 TYR A C 1
ATOM 1557 O O . TYR A 1 182 ? -8.792 -12.366 -1.703 1.00 93.50 182 TYR A O 1
ATOM 1565 N N . ALA A 1 183 ? -8.110 -12.061 0.407 1.00 96.44 183 ALA A N 1
ATOM 1566 C CA . ALA A 1 183 ? -7.525 -10.729 0.223 1.00 96.44 183 ALA A CA 1
ATOM 1567 C C . ALA A 1 183 ? -6.026 -10.738 0.593 1.00 96.44 183 ALA A C 1
ATOM 1569 O O . ALA A 1 183 ? -5.620 -10.198 1.632 1.00 96.44 183 ALA A O 1
ATOM 1570 N N . PRO A 1 184 ? -5.162 -11.375 -0.218 1.00 97.06 184 PRO A N 1
ATOM 1571 C CA . PRO A 1 184 ? -3.741 -11.451 0.081 1.00 97.06 184 PRO A CA 1
ATOM 1572 C C . PRO A 1 184 ? -3.045 -10.101 -0.091 1.00 97.06 184 PRO A C 1
ATOM 1574 O O . PRO A 1 184 ? -3.300 -9.354 -1.033 1.00 97.06 184 PRO A O 1
ATOM 1577 N N . TRP A 1 185 ? -2.078 -9.838 0.782 1.00 98.12 185 TRP A N 1
ATOM 1578 C CA . TRP A 1 185 ? -1.051 -8.827 0.538 1.00 98.12 185 TRP A CA 1
ATOM 1579 C C . TRP A 1 185 ? -0.012 -9.325 -0.460 1.00 98.12 185 TRP A C 1
ATOM 1581 O O . TRP A 1 185 ? 0.538 -10.419 -0.291 1.00 98.12 185 TRP A O 1
ATOM 1591 N N . ILE A 1 186 ? 0.267 -8.492 -1.459 1.00 98.00 186 ILE A N 1
ATOM 1592 C CA . ILE A 1 186 ? 1.251 -8.733 -2.509 1.00 98.00 186 ILE A CA 1
ATOM 1593 C C . ILE A 1 186 ? 2.374 -7.720 -2.359 1.00 98.00 186 ILE A C 1
ATOM 1595 O O . ILE A 1 186 ? 2.160 -6.512 -2.468 1.00 98.00 186 ILE A O 1
ATOM 1599 N N . ILE A 1 187 ? 3.567 -8.215 -2.069 1.00 98.06 187 ILE A N 1
ATOM 1600 C CA . ILE A 1 187 ? 4.763 -7.407 -1.890 1.00 98.06 187 ILE A CA 1
ATOM 1601 C C . ILE A 1 187 ? 5.435 -7.261 -3.248 1.00 98.06 187 ILE A C 1
ATOM 1603 O O . ILE A 1 187 ? 5.641 -8.238 -3.960 1.00 98.06 187 ILE A O 1
ATOM 1607 N N . VAL A 1 188 ? 5.770 -6.026 -3.599 1.00 98.25 188 VAL A N 1
ATOM 1608 C CA . VAL A 1 188 ? 6.477 -5.691 -4.831 1.00 98.25 188 VAL A CA 1
ATOM 1609 C C . VAL A 1 188 ? 7.824 -5.088 -4.460 1.00 98.25 188 VAL A C 1
ATOM 1611 O O . VAL A 1 188 ? 7.857 -4.005 -3.868 1.00 98.25 188 VAL A O 1
ATOM 1614 N N . ASP A 1 189 ? 8.933 -5.735 -4.818 1.00 97.69 189 ASP A N 1
ATOM 1615 C CA . ASP A 1 189 ? 10.251 -5.109 -4.755 1.00 97.69 189 ASP A CA 1
ATOM 1616 C C . ASP A 1 189 ? 10.271 -3.914 -5.716 1.00 97.69 189 ASP A C 1
ATOM 1618 O O . ASP A 1 189 ? 10.247 -4.029 -6.943 1.00 97.69 189 ASP A O 1
ATOM 1622 N N . SER A 1 190 ? 10.302 -2.724 -5.123 1.00 97.00 190 SER A N 1
ATOM 1623 C CA . SER A 1 190 ? 10.251 -1.454 -5.826 1.00 97.00 190 SER A CA 1
ATOM 1624 C C . SER A 1 190 ? 11.600 -0.755 -5.936 1.00 97.00 190 SER A C 1
ATOM 1626 O O . SER A 1 190 ? 11.624 0.423 -6.319 1.00 97.00 190 SER A O 1
ATOM 1628 N N . ASN A 1 191 ? 12.717 -1.424 -5.624 1.00 95.56 191 ASN A N 1
ATOM 1629 C CA . ASN A 1 191 ? 14.074 -0.876 -5.721 1.00 95.56 191 ASN A CA 1
ATOM 1630 C C . ASN A 1 191 ? 14.409 -0.463 -7.165 1.00 95.56 191 ASN A C 1
ATOM 1632 O O . ASN A 1 191 ? 14.852 0.673 -7.386 1.00 95.56 191 ASN A O 1
ATOM 1636 N N . ASP A 1 192 ? 14.063 -1.302 -8.147 1.00 96.75 192 ASP A N 1
ATOM 1637 C CA . ASP A 1 192 ? 13.969 -0.917 -9.559 1.00 96.75 192 ASP A CA 1
ATOM 1638 C C . ASP A 1 192 ? 12.521 -0.551 -9.920 1.00 96.75 192 ASP A C 1
ATOM 1640 O O . ASP A 1 192 ? 11.633 -1.394 -10.035 1.00 96.75 192 ASP A O 1
ATOM 1644 N N . LYS A 1 193 ? 12.282 0.743 -10.169 1.00 95.44 193 LYS A N 1
ATOM 1645 C CA . LYS A 1 193 ? 10.946 1.258 -10.508 1.00 95.44 193 LYS A CA 1
ATOM 1646 C C . LYS A 1 193 ? 10.395 0.694 -11.812 1.00 95.44 193 LYS A C 1
ATOM 1648 O O . LYS A 1 193 ? 9.178 0.615 -11.945 1.00 95.44 193 LYS A O 1
ATOM 1653 N N . LYS A 1 194 ? 11.243 0.421 -12.808 1.00 97.56 194 LYS A N 1
ATOM 1654 C CA . LYS A 1 194 ? 10.775 -0.034 -14.125 1.00 97.56 194 LYS A CA 1
ATOM 1655 C C . LYS A 1 194 ? 10.289 -1.474 -14.030 1.00 97.56 194 LYS A C 1
ATOM 1657 O O . LYS A 1 194 ? 9.173 -1.743 -14.466 1.00 97.56 194 LYS A O 1
ATOM 1662 N N . ARG A 1 195 ? 11.081 -2.339 -13.388 1.00 97.06 195 ARG A N 1
ATOM 1663 C CA . ARG A 1 195 ? 10.698 -3.727 -13.103 1.00 97.06 195 ARG A CA 1
ATOM 1664 C C . ARG A 1 195 ? 9.442 -3.792 -12.243 1.00 97.06 195 ARG A C 1
ATOM 1666 O O . ARG A 1 195 ? 8.452 -4.354 -12.687 1.00 97.06 195 ARG A O 1
ATOM 1673 N N . A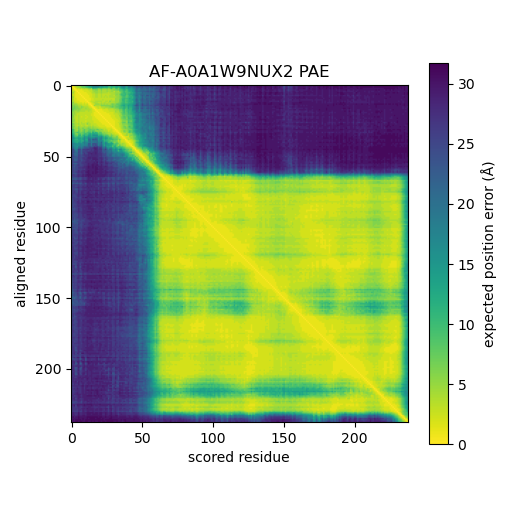LA A 1 196 ? 9.414 -3.088 -11.112 1.00 97.69 196 ALA A N 1
ATOM 1674 C CA . ALA A 1 196 ? 8.250 -3.068 -10.227 1.00 97.69 196 ALA A CA 1
ATOM 1675 C C . ALA A 1 196 ? 6.942 -2.701 -10.945 1.00 97.69 196 ALA A C 1
ATOM 1677 O O . ALA A 1 196 ? 5.914 -3.333 -10.722 1.00 97.69 196 ALA A O 1
ATOM 1678 N N . ARG A 1 197 ? 6.970 -1.702 -11.840 1.00 97.81 197 ARG A N 1
ATOM 1679 C CA . ARG A 1 197 ? 5.798 -1.311 -12.643 1.00 97.81 197 ARG A CA 1
ATOM 1680 C C . ARG A 1 197 ? 5.358 -2.418 -13.591 1.00 97.81 197 ARG A C 1
ATOM 1682 O O . ARG A 1 197 ? 4.174 -2.728 -13.633 1.00 97.81 197 ARG A O 1
ATOM 1689 N N . LEU A 1 198 ? 6.300 -2.980 -14.347 1.00 96.81 198 LEU A N 1
ATOM 1690 C CA . LEU A 1 198 ? 6.013 -4.037 -15.313 1.00 96.81 198 LEU A CA 1
ATOM 1691 C C . LEU A 1 198 ? 5.419 -5.267 -14.618 1.00 96.81 198 LEU A C 1
ATOM 1693 O O . LEU A 1 198 ? 4.369 -5.754 -15.031 1.00 96.81 198 LEU A O 1
ATOM 1697 N N . GLU A 1 199 ? 6.049 -5.720 -13.536 1.00 97.44 199 GLU A N 1
ATOM 1698 C CA . GLU A 1 199 ? 5.610 -6.917 -12.819 1.00 97.44 199 GLU A CA 1
ATOM 1699 C C . GLU A 1 199 ? 4.294 -6.689 -12.062 1.00 97.44 199 GLU A C 1
ATOM 1701 O O . GLU A 1 199 ? 3.452 -7.583 -12.026 1.00 97.44 199 GLU A O 1
ATOM 1706 N N . SER A 1 200 ? 4.039 -5.477 -11.551 1.00 97.38 200 SER A N 1
ATOM 1707 C CA . SER A 1 200 ? 2.727 -5.134 -10.973 1.00 97.38 200 SER A CA 1
ATOM 1708 C C . SER A 1 200 ? 1.613 -5.206 -12.020 1.00 97.38 200 SER A C 1
ATOM 1710 O O . SER A 1 200 ? 0.543 -5.745 -11.746 1.00 97.38 200 SER A O 1
ATOM 1712 N N . ILE A 1 201 ? 1.860 -4.699 -13.236 1.00 96.19 201 ILE A N 1
ATOM 1713 C CA . ILE A 1 201 ? 0.894 -4.779 -14.343 1.00 96.19 201 ILE A CA 1
ATOM 1714 C C . ILE A 1 201 ? 0.644 -6.241 -14.720 1.00 96.19 201 ILE A C 1
ATOM 1716 O O . ILE A 1 201 ? -0.513 -6.646 -14.825 1.00 96.19 201 ILE A O 1
ATOM 1720 N N . ARG A 1 202 ? 1.701 -7.051 -14.860 1.00 95.38 202 ARG A N 1
ATOM 1721 C CA . ARG A 1 202 ? 1.566 -8.497 -15.104 1.00 95.38 202 ARG A CA 1
ATOM 1722 C C . ARG A 1 202 ? 0.748 -9.183 -14.018 1.00 95.38 202 ARG A C 1
ATOM 1724 O O . ARG A 1 202 ? -0.153 -9.951 -14.339 1.00 95.38 202 ARG A O 1
ATOM 1731 N N . TYR A 1 203 ? 0.994 -8.861 -12.748 1.00 95.81 203 TYR A N 1
ATOM 1732 C CA . TYR A 1 203 ? 0.207 -9.401 -11.645 1.00 95.81 203 TYR A CA 1
ATOM 1733 C C . TYR A 1 203 ? -1.283 -9.068 -11.804 1.00 95.81 203 TYR A C 1
ATOM 1735 O O . TYR A 1 203 ? -2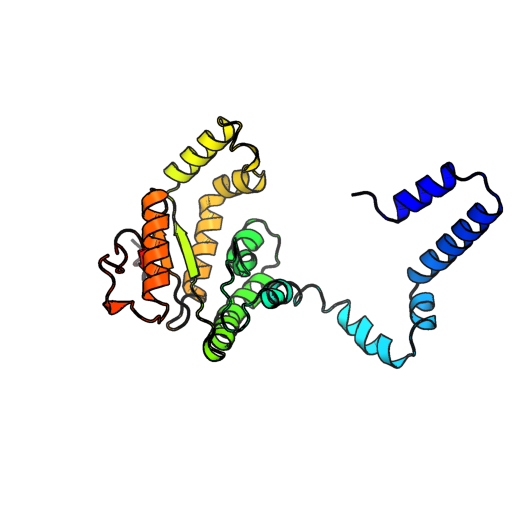.107 -9.980 -11.756 1.00 95.81 203 TYR A O 1
ATOM 1743 N N . VAL A 1 204 ? -1.639 -7.805 -12.062 1.00 95.06 204 VAL A N 1
ATOM 1744 C CA . VAL A 1 204 ? -3.043 -7.397 -12.267 1.00 95.06 204 VAL A CA 1
ATOM 1745 C C . VAL A 1 204 ? -3.675 -8.143 -13.445 1.00 95.06 204 VAL A C 1
ATOM 1747 O O . VAL A 1 204 ? -4.730 -8.757 -13.280 1.00 95.06 204 VAL A O 1
ATOM 1750 N N . LEU A 1 205 ? -3.008 -8.177 -14.603 1.00 93.62 205 LEU A N 1
ATOM 1751 C CA . LEU A 1 205 ? -3.485 -8.912 -15.782 1.00 93.62 205 LEU A CA 1
ATOM 1752 C C . LEU A 1 205 ? -3.644 -10.415 -15.496 1.00 93.62 205 LEU A C 1
ATOM 1754 O O . LEU A 1 205 ? -4.584 -11.055 -15.963 1.00 93.62 205 LEU A O 1
ATOM 1758 N N . SER A 1 206 ? -2.773 -10.991 -14.667 1.00 90.56 206 SER A N 1
ATOM 1759 C CA . SER A 1 206 ? -2.887 -12.394 -14.268 1.00 90.56 206 SER A CA 1
ATOM 1760 C C . SER A 1 206 ? -4.130 -12.677 -13.413 1.00 90.56 206 SER A C 1
ATOM 1762 O O . SER A 1 206 ? -4.635 -13.799 -13.463 1.00 90.56 206 SER A O 1
ATOM 1764 N N . LYS A 1 207 ? -4.662 -11.688 -12.680 1.00 90.44 207 LYS A N 1
ATOM 1765 C CA . LYS A 1 207 ? -5.825 -11.849 -11.787 1.00 90.44 207 LYS A CA 1
ATOM 1766 C C . LYS A 1 207 ? -7.171 -11.600 -12.445 1.00 90.44 207 LYS A C 1
ATOM 1768 O O . LYS A 1 207 ? -8.149 -12.217 -12.041 1.00 90.44 207 LYS A O 1
ATOM 1773 N N . ILE A 1 208 ? -7.222 -10.732 -13.446 1.00 90.38 208 ILE A N 1
ATOM 1774 C CA . ILE A 1 208 ? -8.476 -10.397 -14.117 1.00 90.38 208 ILE A CA 1
ATOM 1775 C C . ILE A 1 208 ? -8.759 -11.449 -15.206 1.00 90.38 208 ILE A C 1
ATOM 1777 O O . ILE A 1 208 ? -7.852 -11.771 -15.986 1.00 90.38 208 ILE A O 1
ATOM 1781 N N . PRO A 1 209 ? -9.976 -12.022 -15.266 1.00 87.56 209 PRO A N 1
ATOM 1782 C CA . PRO A 1 209 ? -10.414 -12.813 -16.408 1.00 87.56 209 PRO A CA 1
ATOM 1783 C C . PRO A 1 209 ? -10.815 -11.866 -17.545 1.00 87.56 209 PRO A C 1
ATOM 1785 O O . PRO A 1 209 ? -11.666 -10.998 -17.368 1.00 87.56 209 PRO A O 1
ATOM 1788 N N . TYR A 1 210 ? -10.187 -12.009 -18.707 1.00 90.31 210 TYR A N 1
ATOM 1789 C CA . TYR A 1 210 ? -10.531 -11.242 -19.902 1.00 90.31 210 TYR A CA 1
ATOM 1790 C C . TYR A 1 210 ? -10.334 -12.096 -21.155 1.00 90.31 210 TYR A C 1
ATOM 1792 O O . TYR A 1 210 ? -9.517 -13.019 -21.171 1.00 90.31 210 TYR A O 1
ATOM 1800 N N . GLU A 1 211 ? -11.105 -11.796 -22.197 1.00 91.94 211 GLU A N 1
ATOM 1801 C CA . GLU A 1 211 ? -11.052 -12.501 -23.479 1.00 91.94 211 GLU A CA 1
ATOM 1802 C C . GLU A 1 211 ? -9.702 -12.280 -24.183 1.00 91.94 211 GLU A C 1
ATOM 1804 O O . GLU A 1 211 ? -9.143 -11.183 -24.150 1.00 91.94 211 GLU A O 1
ATOM 1809 N N . GLY A 1 212 ? -9.151 -13.330 -24.800 1.00 88.75 212 GLY A N 1
ATOM 1810 C CA . GLY A 1 212 ? -7.855 -13.277 -25.491 1.00 88.75 212 GLY A CA 1
ATOM 1811 C C . GLY A 1 212 ? -6.627 -13.290 -24.570 1.00 88.75 212 GLY A C 1
ATOM 1812 O O . GLY A 1 212 ? -5.507 -13.073 -25.032 1.00 88.75 212 GLY A O 1
ATOM 1813 N N . LYS A 1 213 ? -6.801 -13.545 -23.265 1.00 89.00 213 LYS A N 1
ATOM 1814 C CA . LYS A 1 213 ? -5.689 -13.681 -22.309 1.00 89.00 213 LYS A CA 1
ATOM 1815 C C . LYS A 1 213 ? -4.738 -14.825 -22.664 1.00 89.00 213 LYS A C 1
ATOM 1817 O O . LYS A 1 213 ? -3.527 -14.637 -22.582 1.00 89.00 213 LYS A O 1
ATOM 1822 N N . ASP A 1 214 ? -5.280 -15.968 -23.074 1.00 86.25 214 ASP A N 1
ATOM 1823 C CA . ASP A 1 214 ? -4.493 -17.164 -23.406 1.00 86.25 214 ASP A CA 1
ATOM 1824 C C . ASP A 1 214 ? -3.777 -17.038 -24.761 1.00 86.25 214 ASP A C 1
ATOM 1826 O O . ASP A 1 214 ? -2.749 -17.672 -24.987 1.00 86.25 214 ASP A O 1
ATOM 1830 N N . ASP A 1 215 ? -4.252 -16.138 -25.627 1.00 89.06 215 ASP A N 1
ATOM 1831 C CA . ASP A 1 215 ? -3.632 -15.816 -26.918 1.00 89.06 215 ASP A CA 1
ATOM 1832 C C . ASP A 1 215 ? -2.508 -14.770 -26.797 1.00 89.06 215 ASP A C 1
ATOM 1834 O O . ASP A 1 215 ? -1.916 -14.337 -27.797 1.00 89.06 215 ASP A O 1
ATOM 1838 N N . ALA A 1 216 ? -2.207 -14.316 -25.575 1.00 86.00 216 ALA A N 1
ATOM 1839 C CA . ALA A 1 216 ? -1.196 -13.301 -25.343 1.00 86.00 216 ALA A CA 1
ATOM 1840 C C . ALA A 1 216 ? 0.189 -13.799 -25.787 1.00 86.00 216 ALA A C 1
ATOM 1842 O O . ALA A 1 216 ? 0.775 -14.716 -25.221 1.00 86.00 216 ALA A O 1
ATOM 1843 N N . LYS A 1 217 ? 0.783 -13.102 -26.762 1.00 87.94 217 LYS A N 1
ATOM 1844 C CA . LYS A 1 217 ? 2.153 -13.375 -27.247 1.00 87.94 217 LYS A CA 1
ATOM 1845 C C . LYS A 1 217 ? 3.248 -13.029 -26.231 1.00 87.94 217 LYS A C 1
ATOM 1847 O O . LYS A 1 217 ? 4.429 -13.240 -26.499 1.00 87.94 217 LYS A O 1
ATOM 1852 N N . ILE A 1 218 ? 2.872 -12.432 -25.102 1.00 85.75 218 ILE A N 1
ATOM 1853 C CA . ILE A 1 218 ? 3.774 -12.007 -24.036 1.00 85.75 218 ILE A CA 1
ATOM 1854 C C . ILE A 1 218 ? 3.522 -12.840 -22.785 1.00 85.75 218 ILE A C 1
ATOM 1856 O O . ILE A 1 218 ? 2.385 -13.169 -22.467 1.00 85.75 218 ILE A O 1
ATOM 1860 N N . ASN A 1 219 ? 4.587 -13.131 -22.039 1.00 86.06 219 ASN A N 1
ATOM 1861 C CA . ASN A 1 219 ? 4.449 -13.789 -20.749 1.00 86.06 219 ASN A CA 1
ATOM 1862 C C . ASN A 1 219 ? 3.744 -12.848 -19.750 1.00 86.06 219 ASN A C 1
ATOM 1864 O O . ASN A 1 219 ? 4.247 -11.757 -19.449 1.00 86.06 219 ASN A O 1
ATOM 1868 N N . LEU A 1 220 ? 2.577 -13.280 -19.265 1.00 86.81 220 LEU A N 1
ATOM 1869 C CA . LEU A 1 220 ? 1.761 -12.580 -18.269 1.00 86.81 220 LEU A CA 1
ATOM 1870 C C . LEU A 1 220 ? 2.072 -13.014 -16.829 1.00 86.81 220 LEU A C 1
ATOM 1872 O O . LEU A 1 220 ? 1.564 -12.407 -15.886 1.00 86.81 220 LEU A O 1
ATOM 1876 N N . HIS A 1 221 ? 2.906 -14.036 -16.639 1.00 89.62 221 HIS A N 1
ATOM 1877 C CA . HIS A 1 221 ? 3.415 -14.403 -15.325 1.00 89.62 221 HIS A CA 1
ATOM 1878 C C . HIS A 1 221 ? 4.410 -13.344 -14.850 1.00 89.62 221 HIS A C 1
ATOM 1880 O O . HIS A 1 221 ? 5.317 -12.948 -15.583 1.00 89.62 221 HIS A O 1
ATOM 1886 N N . HIS A 1 222 ? 4.205 -12.870 -13.624 1.00 92.81 222 HIS A N 1
ATOM 1887 C CA . HIS A 1 222 ? 5.124 -11.949 -12.973 1.00 92.81 222 HIS A CA 1
ATOM 1888 C C . HIS A 1 222 ? 6.387 -12.684 -12.522 1.00 92.81 222 HIS A C 1
ATOM 1890 O O . HIS A 1 222 ? 6.351 -13.881 -12.231 1.00 92.81 222 HIS A O 1
ATOM 1896 N N . ASP A 1 223 ? 7.487 -11.948 -12.439 1.00 95.06 223 ASP A N 1
ATOM 1897 C CA . ASP A 1 223 ? 8.726 -12.423 -11.834 1.00 95.06 223 ASP A CA 1
ATOM 1898 C C . ASP A 1 223 ? 8.536 -12.625 -10.312 1.00 95.06 223 ASP A C 1
ATOM 1900 O O . ASP A 1 223 ? 8.244 -11.645 -9.612 1.00 95.06 223 ASP A O 1
ATOM 1904 N N . PRO A 1 224 ? 8.681 -13.858 -9.782 1.00 94.25 224 PRO A N 1
ATOM 1905 C CA . PRO A 1 224 ? 8.497 -14.140 -8.360 1.00 94.25 224 PRO A CA 1
ATOM 1906 C C . PRO A 1 224 ? 9.573 -13.504 -7.469 1.00 94.25 224 PRO A C 1
ATOM 1908 O O . PRO A 1 224 ? 9.348 -13.377 -6.268 1.00 94.25 224 PRO A O 1
ATOM 1911 N N . GLU A 1 225 ? 10.716 -13.079 -8.021 1.00 94.12 225 GLU A N 1
ATOM 1912 C CA . GLU A 1 225 ? 11.722 -12.320 -7.262 1.00 94.12 225 GLU A CA 1
ATOM 1913 C C . GLU A 1 225 ? 11.299 -10.861 -7.038 1.00 94.12 225 GLU A C 1
ATOM 1915 O O . GLU A 1 225 ? 11.789 -10.198 -6.124 1.00 94.12 225 GLU A O 1
ATOM 1920 N N . ILE A 1 226 ? 10.396 -10.342 -7.876 1.00 96.75 226 ILE A N 1
ATOM 1921 C CA . ILE A 1 226 ? 9.939 -8.949 -7.819 1.00 96.75 226 ILE A CA 1
ATOM 1922 C C . ILE A 1 226 ? 8.563 -8.843 -7.175 1.00 96.75 226 ILE A C 1
ATOM 1924 O O . ILE A 1 226 ? 8.310 -7.882 -6.453 1.00 96.75 226 ILE A O 1
ATOM 1928 N N . VAL A 1 227 ? 7.656 -9.777 -7.455 1.00 97.25 227 VAL A N 1
ATOM 1929 C CA . VAL A 1 227 ? 6.293 -9.771 -6.923 1.00 97.25 227 VAL A CA 1
ATOM 1930 C C . VAL A 1 227 ? 6.056 -11.069 -6.172 1.00 97.25 227 VAL A C 1
ATOM 1932 O O . VAL A 1 227 ? 5.964 -12.134 -6.774 1.00 97.25 227 VAL A O 1
ATOM 1935 N N . GLU A 1 228 ? 5.900 -10.969 -4.857 1.00 95.81 228 GLU A N 1
ATOM 1936 C CA . GLU A 1 228 ? 5.677 -12.116 -3.983 1.00 95.81 228 GLU A CA 1
ATOM 1937 C C . GLU A 1 228 ? 4.385 -11.957 -3.177 1.00 95.81 228 GLU A C 1
ATOM 1939 O O . GLU A 1 228 ? 3.963 -10.858 -2.807 1.00 95.81 228 GLU A O 1
ATOM 1944 N N . ARG A 1 229 ? 3.731 -13.077 -2.871 1.00 95.62 229 ARG A N 1
ATOM 1945 C CA . ARG A 1 229 ? 2.665 -13.087 -1.868 1.00 95.62 229 ARG A CA 1
ATOM 1946 C C . ARG A 1 229 ? 3.320 -12.994 -0.492 1.00 95.62 229 ARG A C 1
ATOM 1948 O O . ARG A 1 229 ? 4.274 -13.712 -0.220 1.00 95.62 229 ARG A O 1
ATOM 1955 N N . TYR A 1 230 ? 2.788 -12.162 0.401 1.00 95.12 230 TYR A N 1
ATOM 1956 C CA . TYR A 1 230 ? 3.253 -12.182 1.787 1.00 95.12 230 TYR A CA 1
ATOM 1957 C C . TYR A 1 230 ? 2.995 -13.556 2.415 1.00 95.12 230 TYR A C 1
ATOM 1959 O O . TYR A 1 230 ? 1.886 -14.087 2.348 1.00 95.12 230 TYR A O 1
ATOM 1967 N N . HIS A 1 231 ? 4.012 -14.094 3.077 1.00 90.12 231 HIS A N 1
ATOM 1968 C CA . HIS A 1 231 ? 3.911 -15.288 3.899 1.00 90.12 231 HIS A CA 1
ATOM 1969 C C . HIS A 1 231 ? 4.260 -14.910 5.335 1.00 90.12 231 HIS A C 1
ATOM 1971 O O . HIS A 1 231 ? 5.307 -14.304 5.576 1.00 90.12 231 HIS A O 1
ATOM 1977 N N . ARG A 1 232 ? 3.397 -15.274 6.296 1.00 84.00 232 ARG A N 1
ATOM 1978 C CA . ARG A 1 232 ? 3.698 -15.081 7.720 1.00 84.00 232 ARG A CA 1
ATOM 1979 C C . ARG A 1 232 ? 4.974 -15.850 8.045 1.00 84.00 232 ARG A C 1
ATOM 1981 O O . ARG A 1 232 ? 4.991 -17.078 8.002 1.00 84.00 232 ARG A O 1
ATOM 1988 N N . ARG A 1 233 ? 6.044 -15.124 8.357 1.00 74.69 233 ARG A N 1
ATOM 1989 C CA . ARG A 1 233 ? 7.289 -15.729 8.825 1.00 74.69 233 ARG A CA 1
ATOM 1990 C C . ARG A 1 233 ? 7.089 -16.112 10.285 1.00 74.69 233 ARG A C 1
ATOM 1992 O O . ARG A 1 233 ? 6.854 -15.242 11.121 1.00 74.69 233 ARG A O 1
ATOM 1999 N N . THR A 1 234 ? 7.188 -17.400 10.598 1.00 55.66 234 THR A N 1
ATOM 2000 C CA . THR A 1 234 ? 7.404 -17.832 11.980 1.00 55.66 234 THR A CA 1
ATOM 2001 C C . THR A 1 234 ? 8.761 -17.279 12.393 1.00 55.66 234 THR A C 1
ATOM 2003 O O . THR A 1 234 ? 9.786 -17.736 11.887 1.00 55.66 234 THR A O 1
ATOM 2006 N N . HIS A 1 235 ? 8.781 -16.250 13.238 1.00 48.81 235 HIS A N 1
ATOM 2007 C CA . HIS A 1 235 ? 10.025 -15.811 13.854 1.00 48.81 235 HIS A CA 1
ATOM 2008 C C . HIS A 1 235 ? 10.504 -16.956 14.749 1.00 48.81 235 HIS A C 1
ATOM 2010 O O . HIS A 1 235 ? 9.998 -17.144 15.850 1.00 48.81 235 HIS A O 1
ATOM 2016 N N . SER A 1 236 ? 11.442 -17.766 14.259 1.00 36.12 236 SER A N 1
ATOM 2017 C CA . SER A 1 236 ? 12.343 -18.475 15.155 1.00 36.12 236 SER A CA 1
ATOM 2018 C C . SER A 1 236 ? 13.260 -17.401 15.722 1.00 36.12 236 SER A C 1
ATOM 2020 O O . SER A 1 236 ? 14.114 -16.888 14.993 1.00 36.12 236 SER A O 1
ATOM 2022 N N . GLU A 1 237 ? 13.023 -16.999 16.966 1.00 36.97 237 GLU A N 1
ATOM 2023 C CA . GLU A 1 237 ? 13.973 -16.185 17.720 1.00 36.97 237 GLU A CA 1
ATOM 2024 C C . GLU A 1 237 ? 15.366 -16.826 17.584 1.00 36.97 237 GLU A C 1
ATOM 2026 O O . GLU A 1 237 ? 15.536 -18.029 17.803 1.00 36.97 237 GLU A O 1
ATOM 2031 N N . LYS A 1 238 ? 16.337 -16.040 17.119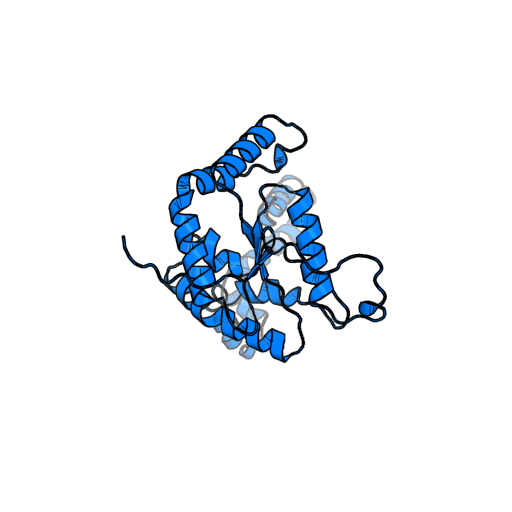 1.00 31.09 238 LYS A N 1
ATOM 2032 C CA . LYS A 1 238 ? 17.763 -16.362 17.147 1.00 31.09 238 LYS A CA 1
ATOM 2033 C C . LYS A 1 238 ? 18.463 -15.298 17.965 1.00 31.09 238 LYS A C 1
ATOM 2035 O O . LYS A 1 238 ? 18.096 -14.116 17.779 1.00 31.09 238 LYS A O 1
#

Solvent-accessible surface area (backbone atoms only — not comparable to full-atom values): 14289 Å² total; per-residue (Å²): 134,86,50,75,66,58,53,51,57,48,50,65,76,70,54,83,52,71,67,60,50,50,53,52,50,53,50,51,55,54,55,54,34,60,75,35,77,65,44,53,48,76,80,40,70,78,79,53,52,69,62,47,61,64,40,71,78,55,50,81,81,59,47,66,60,52,64,55,60,76,58,58,58,58,96,95,54,87,68,83,69,93,66,59,78,60,43,54,51,30,59,25,61,63,70,64,73,45,54,72,67,57,37,54,51,46,59,65,45,50,50,59,53,53,46,56,44,40,75,73,66,48,88,72,84,45,79,43,77,41,64,53,74,67,58,49,52,51,52,51,54,52,26,72,76,31,82,94,40,36,87,77,65,49,79,65,58,58,51,48,62,78,37,43,66,57,47,48,51,30,48,52,52,43,47,68,61,47,46,43,94,87,48,46,44,30,38,28,44,38,76,51,60,68,58,31,52,54,35,51,51,23,46,53,59,64,70,54,90,60,90,67,61,90,72,48,93,59,87,47,74,48,53,66,91,40,49,34,72,70,70,90,74,79,80,73,88,126

pLDDT: mean 81.83, std 18.2, range [31.09, 98.25]

Mean predicted aligned error: 13.61 Å

Foldseek 3Di:
DDDPVNVLVVCCVPDPDPVVNVVSVVVVVLVVLVVDPVSVPVVDDPVVCVVVVVVVVVPPLPPLQVVQVVQDDDVPDDDDDPDDSCCLLFVCVLVVVDDPVSSVVCLQCVQVVVVVCVVVPDDDAAEDADEDLVLLVVVVVVQVPDPVNVVVDDPSSVVCSVSVVSRVVSVLSSQVRRADPRHWYKYFHCSPVVLSVVLVQLVVLVRDDDPCSVVDPDDSHHDCVGIPTDDDDPPPDD

Nearest PDB structures (foldseek):
  5llf-assembly2_C  TM=9.464E-01  e=8.981E-15  Francisella tularensis subsp. tularensis SCHU S4
  4yeg-assembly1_A  TM=9.197E-01  e=4.006E-15  Francisella tularensis
  5llb-assembly1_A  TM=9.419E-01  e=3.014E-14  Francisella tularensis subsp. tularensis SCHU S4
  3czq-assembly1_A  TM=9.496E-01  e=4.799E-13  Sinorhizobium meliloti 1021
  5lc9-assembly1_A  TM=8.479E-01  e=2.459E-07  Meiothermus ruber H328